Protein AF-A0AA36MGA7-F1 (afdb_monomer_lite)

Secondary structure (DSSP, 8-state):
-HHHHHHHHHTTS-------SS----HHHHHHHHHHHHHHHHTTT-SEEEE--TTEEEEE-SSS-HHHHHHHHHHHSTTEEEEEEEEEEEEE-SPPPSS--SHHHHHHH-HHHH--EEEPPPPTTTT-EEEEETTTEEEEETTEEEEEPTT-EEEE--TTTEEEEEEEETT--SHHHHHHTTSTTHHHHHHHHHHS-EEE-PPPHHHHHHHHHHHHHHHHHHH-

InterPro domains:
  IPR008166 Glycosyltransferase family 92 [PF01697] (3-208)

Organism: Cylicocyclus nassatus (NCBI:txid53992)

pLDDT: mean 86.65, std 13.32, range [42.09, 97.88]

Sequence (224 aa):
MAQLLDDFAKRGEAEVVYLRKDRERWGKSWQLVGVEDCMHRSRHHSRYAIFQDLDERILSLENQTLAQYVMKAMTERPNIGMLQFRSTWVVCTKKPPDKYEGEEALRNHLPTLVYDKSSDVEPPGSMAKCVVDTRRVLLFVVHAVYVYFPGYESACAPPDRAIIRHYRDLTFNDRRTKKMRGYPGYAPWLTKITNGNFTITHYPSNLMKQLYPRIKKRLERVYR

Foldseek 3Di:
DVLLVVVCVVVVNDDDDDPPDPDDDDPLVVLQVVVQVCLQVCLVVDQKDWQDDPQKDKDFQDPDDPVVVVVVVCVVPVQAFKEKAWEKEFEDADDQDPADPADVSCCDHVSLNHTFWIFPTDDPQDQIIIMGRSQFADHDGRRDGPDGDPRHDHDYDDNNGMHMHHYDYPPPPDPVLVVCCPPPVNVVVNCCVVPGDIDGGHRDPVVCVVPSVVVRVSSVVSRD

Structure (mmCIF, N/CA/C/O backbone):
data_AF-A0AA36MGA7-F1
#
_entry.id   AF-A0AA36MGA7-F1
#
loop_
_atom_site.group_PDB
_atom_site.id
_atom_site.type_symbol
_atom_site.label_atom_id
_atom_site.label_alt_id
_atom_site.label_comp_id
_atom_site.label_asym_id
_atom_site.label_entity_id
_atom_site.label_seq_id
_atom_site.pdbx_PDB_ins_code
_atom_site.Cartn_x
_atom_site.Cartn_y
_atom_site.Cartn_z
_atom_site.occupancy
_atom_site.B_iso_or_equiv
_atom_site.auth_seq_id
_atom_site.auth_comp_id
_atom_site.auth_asym_id
_atom_site.auth_atom_id
_atom_site.pdbx_PDB_model_num
ATOM 1 N N . MET A 1 1 ? -10.657 -6.378 13.918 1.00 65.50 1 MET A N 1
ATOM 2 C CA . MET A 1 1 ? -10.200 -6.756 12.557 1.00 65.50 1 MET A CA 1
ATOM 3 C C . MET A 1 1 ? -11.190 -7.672 11.842 1.00 65.50 1 MET A C 1
ATOM 5 O O . MET A 1 1 ? -11.615 -7.291 10.765 1.00 65.50 1 MET A O 1
ATOM 9 N N . ALA A 1 2 ? -11.597 -8.817 12.416 1.00 80.69 2 ALA A N 1
ATOM 10 C CA . ALA A 1 2 ? -12.523 -9.758 11.758 1.00 80.69 2 ALA A CA 1
ATOM 11 C C . ALA A 1 2 ? -13.829 -9.098 11.265 1.00 80.69 2 ALA A C 1
ATOM 13 O O . ALA A 1 2 ? -14.102 -9.137 10.075 1.00 80.69 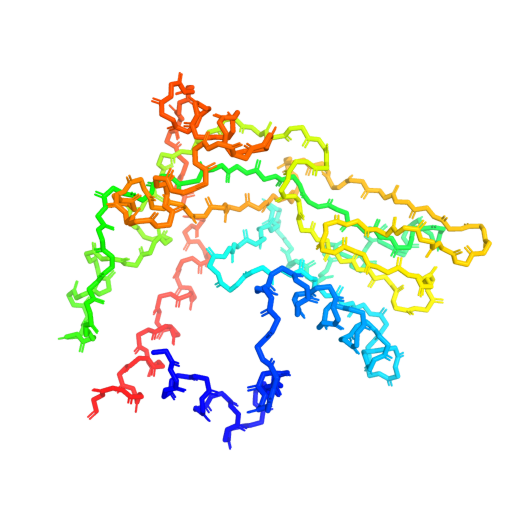2 ALA A O 1
ATOM 14 N N . GLN A 1 3 ? -14.529 -8.350 12.129 1.00 90.88 3 GLN A N 1
ATOM 15 C CA . GLN A 1 3 ? -15.768 -7.644 11.756 1.00 90.88 3 GLN A CA 1
ATOM 16 C C . GLN A 1 3 ? -15.600 -6.671 10.575 1.00 90.88 3 GLN A C 1
ATOM 18 O O . GLN A 1 3 ? -16.496 -6.544 9.746 1.00 90.88 3 GLN A O 1
ATOM 23 N N . LEU A 1 4 ? -14.448 -5.995 10.474 1.00 92.12 4 LEU A N 1
ATOM 24 C CA . LEU A 1 4 ? -14.169 -5.074 9.371 1.00 92.12 4 LEU A CA 1
ATOM 25 C C . LEU A 1 4 ? -13.960 -5.824 8.051 1.00 92.12 4 LEU A C 1
ATOM 27 O O . LEU A 1 4 ? -14.467 -5.386 7.025 1.00 92.12 4 LEU A O 1
ATOM 31 N N . LEU A 1 5 ? -13.234 -6.946 8.076 1.00 92.19 5 LEU A N 1
ATOM 32 C CA . LEU A 1 5 ? -13.050 -7.798 6.897 1.00 92.19 5 LEU A CA 1
ATOM 33 C C . LEU A 1 5 ? -14.381 -8.416 6.447 1.00 92.19 5 LEU A C 1
ATOM 35 O O . LEU A 1 5 ? -14.685 -8.394 5.256 1.00 92.19 5 LEU A O 1
ATOM 39 N N . ASP A 1 6 ? -15.198 -8.881 7.393 1.00 93.88 6 ASP A N 1
ATOM 40 C CA . ASP A 1 6 ? -16.522 -9.443 7.113 1.00 93.88 6 ASP A CA 1
ATOM 41 C C . ASP A 1 6 ? -17.452 -8.406 6.474 1.00 93.88 6 ASP A C 1
ATOM 43 O O . ASP A 1 6 ? -18.215 -8.726 5.568 1.00 93.88 6 ASP A O 1
ATOM 47 N N . ASP A 1 7 ? -17.392 -7.151 6.922 1.00 95.50 7 ASP A N 1
ATOM 48 C CA . ASP A 1 7 ? -18.166 -6.054 6.342 1.00 95.50 7 ASP A CA 1
ATOM 49 C C . ASP A 1 7 ? -17.754 -5.744 4.891 1.00 95.50 7 ASP A C 1
ATOM 51 O O . ASP A 1 7 ? -18.627 -5.531 4.045 1.00 95.50 7 ASP A O 1
ATOM 55 N N . PHE A 1 8 ? -16.454 -5.773 4.567 1.00 95.19 8 PHE A N 1
ATOM 56 C CA . PHE A 1 8 ? -15.999 -5.666 3.175 1.00 95.19 8 PHE A CA 1
ATOM 57 C C . PHE A 1 8 ? -16.500 -6.843 2.326 1.00 95.19 8 PHE A C 1
ATOM 59 O O . PHE A 1 8 ? -17.002 -6.623 1.221 1.00 95.19 8 PHE A O 1
ATOM 66 N N . ALA A 1 9 ? -16.429 -8.067 2.858 1.00 95.62 9 ALA A N 1
ATOM 67 C CA . ALA A 1 9 ? -16.878 -9.273 2.168 1.00 95.62 9 ALA A CA 1
ATOM 68 C C . ALA A 1 9 ? -18.390 -9.277 1.903 1.00 95.62 9 ALA A C 1
ATOM 70 O O . ALA A 1 9 ? -18.824 -9.468 0.769 1.00 95.62 9 ALA A O 1
ATOM 71 N N . LYS A 1 10 ? -19.207 -8.976 2.920 1.00 95.69 10 LYS A N 1
ATOM 72 C CA . LYS A 1 10 ? -20.678 -8.924 2.815 1.00 95.69 10 LYS A CA 1
ATOM 73 C C . LYS A 1 10 ? -21.176 -7.911 1.788 1.00 95.69 10 LYS A C 1
ATOM 75 O O . LYS A 1 10 ? -22.280 -8.049 1.274 1.00 95.69 10 LYS A O 1
ATOM 80 N N . ARG A 1 11 ? -20.382 -6.879 1.504 1.00 95.50 11 ARG A N 1
ATOM 81 C CA . ARG A 1 11 ? -20.717 -5.829 0.534 1.00 95.50 11 ARG A CA 1
ATOM 82 C C . ARG A 1 11 ? -20.186 -6.104 -0.870 1.00 95.50 11 ARG A C 1
ATOM 84 O O . ARG A 1 11 ? -20.408 -5.278 -1.750 1.00 95.50 11 ARG A O 1
ATOM 91 N N . GLY A 1 12 ? -19.473 -7.213 -1.071 1.00 95.19 12 GLY A N 1
ATOM 92 C CA . GLY A 1 12 ? -18.810 -7.520 -2.337 1.00 95.19 12 GLY A CA 1
ATOM 93 C C . GLY A 1 12 ? -17.661 -6.563 -2.669 1.00 95.19 12 GLY A C 1
ATOM 94 O O . GLY A 1 12 ? -17.267 -6.462 -3.824 1.00 95.19 12 GLY A O 1
ATOM 95 N N . GLU A 1 13 ? -17.135 -5.834 -1.678 1.00 94.44 13 GLU A N 1
ATOM 96 C CA . GLU A 1 13 ? -16.024 -4.893 -1.872 1.00 94.44 13 GLU A CA 1
ATOM 97 C C . GLU A 1 13 ? -14.655 -5.592 -1.790 1.00 94.44 13 GLU A C 1
ATOM 99 O O . GLU A 1 13 ? -13.667 -5.063 -2.296 1.00 94.44 13 GLU A O 1
ATOM 104 N N . ALA A 1 14 ? -14.586 -6.764 -1.150 1.00 93.12 14 ALA A N 1
ATOM 105 C CA . ALA A 1 14 ? -13.392 -7.604 -1.100 1.00 93.12 14 ALA A CA 1
ATOM 106 C C . ALA A 1 14 ? -13.754 -9.093 -1.000 1.00 93.12 14 ALA A C 1
ATOM 108 O O . ALA A 1 14 ? -14.777 -9.452 -0.425 1.00 93.12 14 ALA A O 1
ATOM 109 N N . GLU A 1 15 ? -12.871 -9.960 -1.491 1.00 91.69 15 GLU A N 1
ATOM 110 C CA . GLU A 1 15 ? -12.870 -11.391 -1.175 1.00 91.69 15 GLU A CA 1
ATOM 111 C C . GLU A 1 15 ? -11.881 -11.646 -0.028 1.00 91.69 15 GLU A C 1
ATOM 113 O O . GLU A 1 15 ? -10.770 -11.110 -0.028 1.00 91.69 15 GLU A O 1
ATOM 118 N N . VAL A 1 16 ? -12.266 -12.469 0.952 1.00 91.06 16 VAL A N 1
ATOM 119 C CA . VAL A 1 16 ? -11.391 -12.854 2.069 1.00 91.06 16 VAL A CA 1
ATOM 120 C C . VAL A 1 16 ? -11.092 -14.344 1.990 1.00 91.06 16 VAL A C 1
ATOM 122 O O . VAL A 1 16 ? -11.990 -15.180 2.064 1.00 91.06 16 VAL A O 1
ATOM 125 N N . VAL A 1 17 ? -9.807 -14.678 1.873 1.00 88.06 17 VAL A N 1
ATOM 126 C CA . VAL A 1 17 ? -9.339 -16.052 1.669 1.00 88.06 17 VAL A CA 1
ATOM 127 C C . VAL A 1 17 ? -8.585 -16.528 2.904 1.00 88.06 17 VAL A C 1
ATOM 129 O O . VAL A 1 17 ? -7.550 -15.977 3.279 1.00 88.06 17 VAL A O 1
ATOM 132 N N . TYR A 1 18 ? -9.090 -17.589 3.533 1.00 85.94 18 TYR A N 1
ATOM 133 C CA . TYR A 1 18 ? -8.491 -18.185 4.726 1.00 85.94 18 TYR A CA 1
ATOM 134 C C . TYR A 1 18 ? -7.704 -19.445 4.357 1.00 85.94 18 TYR A C 1
ATOM 136 O O . TYR A 1 18 ? -8.288 -20.502 4.129 1.00 85.94 18 TYR A O 1
ATOM 144 N N . LEU A 1 19 ? -6.373 -19.337 4.335 1.00 78.75 19 LEU A N 1
ATOM 145 C CA . LEU A 1 19 ? -5.471 -20.451 3.995 1.00 78.75 19 LEU A CA 1
ATOM 146 C C . LEU A 1 19 ? -5.167 -21.378 5.182 1.00 78.75 19 LEU A C 1
ATOM 148 O O . LEU A 1 19 ? -4.741 -22.515 5.005 1.00 78.75 19 LEU A O 1
ATOM 152 N N . ARG A 1 20 ? -5.384 -20.902 6.410 1.00 73.44 20 ARG A N 1
ATOM 153 C CA . ARG A 1 20 ? -5.189 -21.669 7.644 1.00 73.44 20 ARG A CA 1
ATOM 154 C C . ARG A 1 20 ? -6.537 -22.184 8.136 1.00 73.44 20 ARG A C 1
ATOM 156 O O . ARG A 1 20 ? -7.213 -21.470 8.868 1.00 73.44 20 ARG A O 1
ATOM 163 N N . LYS A 1 21 ? -6.918 -23.390 7.713 1.00 64.19 21 LYS A N 1
ATOM 164 C CA . LYS A 1 21 ? -8.096 -24.090 8.251 1.00 64.19 21 LYS A CA 1
ATOM 165 C C . LYS A 1 21 ? -7.699 -25.284 9.123 1.00 64.19 21 LYS A C 1
ATOM 167 O O . LYS A 1 21 ? -8.076 -25.302 10.284 1.00 64.19 21 LYS A O 1
ATOM 172 N N . ASP A 1 22 ? -6.808 -26.160 8.636 1.00 60.44 22 ASP A N 1
ATOM 173 C CA . ASP A 1 22 ? -6.601 -27.467 9.296 1.00 60.44 22 ASP A CA 1
ATOM 174 C C . ASP A 1 22 ? -5.136 -27.854 9.595 1.00 60.44 22 ASP A C 1
ATOM 176 O O . ASP A 1 22 ? -4.888 -28.867 10.244 1.00 60.44 22 ASP A O 1
ATOM 180 N N . ARG A 1 23 ? -4.126 -27.093 9.131 1.00 57.97 23 ARG A N 1
ATOM 181 C CA . ARG A 1 23 ? -2.699 -27.423 9.356 1.00 57.97 23 ARG A CA 1
ATOM 182 C C . ARG A 1 23 ? -1.864 -26.220 9.789 1.00 57.97 23 ARG A C 1
ATOM 184 O O . ARG A 1 23 ? -1.743 -25.223 9.071 1.00 57.97 23 ARG A O 1
ATOM 191 N N . GLU A 1 24 ? -1.206 -26.341 10.939 1.00 63.91 24 GLU A N 1
ATOM 192 C CA . GLU A 1 24 ? -0.252 -25.345 11.421 1.00 63.91 24 GLU A CA 1
ATOM 193 C C . GLU A 1 24 ? 1.065 -25.435 10.634 1.00 63.91 24 GLU A C 1
ATOM 195 O O . GLU A 1 24 ? 1.900 -26.310 10.833 1.00 63.91 24 GLU A O 1
ATOM 200 N N . ARG A 1 25 ? 1.267 -24.488 9.716 1.00 64.75 25 ARG A N 1
ATOM 201 C CA . ARG A 1 25 ? 2.602 -24.125 9.213 1.00 64.75 25 ARG A CA 1
ATOM 202 C C . ARG A 1 25 ? 2.954 -22.736 9.703 1.00 64.75 25 ARG A C 1
ATOM 204 O O . ARG A 1 25 ? 2.065 -21.947 10.041 1.00 64.75 25 ARG A O 1
ATOM 211 N N . TRP A 1 26 ? 4.241 -22.408 9.706 1.00 65.69 26 TRP A N 1
ATOM 212 C CA . TRP A 1 26 ? 4.715 -21.070 10.052 1.00 65.69 26 TRP A CA 1
ATOM 213 C C . TRP A 1 26 ? 4.054 -20.015 9.154 1.00 65.69 26 TRP A C 1
ATOM 215 O O . TRP A 1 26 ? 3.810 -20.257 7.973 1.00 65.69 26 TRP A O 1
ATOM 225 N N . GLY A 1 27 ? 3.750 -18.836 9.708 1.00 69.38 27 GLY A N 1
ATOM 226 C CA . GLY A 1 27 ? 2.990 -17.795 8.997 1.00 69.38 27 GLY A CA 1
ATOM 227 C C . GLY A 1 27 ? 3.607 -17.393 7.652 1.00 69.38 27 GLY A C 1
ATOM 228 O O . GLY A 1 27 ? 2.883 -17.230 6.676 1.00 69.38 27 GLY A O 1
ATOM 229 N N . LYS A 1 28 ? 4.945 -17.346 7.570 1.00 71.44 28 LYS A N 1
ATOM 230 C CA . LYS A 1 28 ? 5.677 -17.043 6.330 1.00 71.44 28 LYS A CA 1
ATOM 231 C C . LYS A 1 28 ? 5.420 -18.071 5.222 1.00 71.44 28 LYS A C 1
ATOM 233 O O . LYS A 1 28 ? 5.287 -17.697 4.065 1.00 71.44 28 LYS A O 1
ATOM 238 N N . SER A 1 29 ? 5.306 -19.354 5.564 1.00 78.75 29 SER A N 1
ATOM 239 C CA . SER A 1 29 ? 5.010 -20.404 4.583 1.00 78.75 29 SER A CA 1
ATOM 240 C C . SER A 1 29 ? 3.630 -20.208 3.955 1.00 78.75 29 SER A C 1
ATOM 242 O O . SER A 1 29 ? 3.471 -20.398 2.756 1.00 78.75 29 SER A O 1
ATOM 244 N N . TRP A 1 30 ? 2.644 -19.780 4.748 1.00 83.94 30 TRP A N 1
ATOM 245 C CA . TRP A 1 30 ? 1.306 -19.472 4.242 1.00 83.94 30 TRP A CA 1
ATOM 246 C C . TRP A 1 30 ? 1.254 -18.178 3.437 1.00 83.94 30 TRP A C 1
ATOM 248 O O . TRP A 1 30 ? 0.484 -18.099 2.487 1.00 83.94 30 TRP A O 1
ATOM 258 N N . GLN A 1 31 ? 2.092 -17.194 3.769 1.00 85.31 31 GLN A N 1
ATOM 259 C CA . GLN A 1 31 ? 2.226 -15.985 2.961 1.00 85.31 31 GLN A CA 1
ATOM 260 C C . GLN A 1 31 ? 2.704 -16.320 1.544 1.00 85.31 31 GLN A C 1
ATOM 262 O O . GLN A 1 31 ? 2.119 -15.813 0.598 1.00 85.31 31 GLN A O 1
ATOM 267 N N . LEU A 1 32 ? 3.704 -17.202 1.396 1.00 86.62 32 LEU A N 1
ATOM 268 C CA . LEU A 1 32 ? 4.205 -17.638 0.083 1.00 86.62 32 LEU A CA 1
ATOM 269 C C . LEU A 1 32 ? 3.118 -18.317 -0.757 1.00 86.62 32 LEU A C 1
ATOM 271 O O . LEU A 1 32 ? 2.940 -17.975 -1.919 1.00 86.62 32 LEU A O 1
ATOM 275 N N . VAL A 1 33 ? 2.356 -19.234 -0.155 1.00 88.12 33 VAL A N 1
ATOM 276 C CA . VAL A 1 33 ? 1.228 -19.886 -0.842 1.00 88.12 33 VAL A CA 1
ATOM 277 C C . VAL A 1 33 ? 0.164 -18.860 -1.226 1.00 88.12 33 VAL A C 1
ATOM 279 O O . VAL A 1 33 ? -0.333 -18.881 -2.344 1.00 88.12 33 VAL A O 1
ATOM 282 N N . GLY A 1 34 ? -0.163 -17.941 -0.317 1.00 90.00 34 GLY A N 1
ATOM 283 C CA . GLY A 1 34 ? -1.205 -16.948 -0.545 1.00 90.00 34 GLY A CA 1
ATOM 284 C C . GLY A 1 34 ? -0.874 -15.945 -1.637 1.00 90.00 34 GLY A C 1
ATOM 285 O O . GLY A 1 34 ? -1.750 -15.624 -2.430 1.00 90.00 34 GLY A O 1
ATOM 286 N N . VAL A 1 35 ? 0.369 -15.463 -1.718 1.00 91.19 35 VAL A N 1
ATOM 287 C CA . VAL A 1 35 ? 0.745 -14.526 -2.789 1.00 91.19 35 VAL A CA 1
ATOM 288 C C . VAL A 1 35 ? 0.697 -15.193 -4.161 1.00 91.19 35 VAL A C 1
ATOM 290 O O . VAL A 1 35 ? 0.194 -14.584 -5.102 1.00 91.19 35 VAL A O 1
ATOM 293 N N . GLU A 1 36 ? 1.135 -16.447 -4.262 1.00 90.88 36 GLU A N 1
ATOM 294 C CA . GLU A 1 36 ? 1.132 -17.175 -5.530 1.00 90.88 36 GLU A CA 1
ATOM 295 C C . GLU A 1 36 ? -0.295 -17.526 -5.976 1.00 90.88 36 GLU A C 1
ATOM 297 O O . GLU A 1 36 ? -0.692 -17.248 -7.108 1.00 90.88 36 GLU A O 1
ATOM 302 N N . ASP A 1 37 ? -1.118 -18.029 -5.055 1.00 91.00 37 ASP A N 1
ATOM 303 C CA . ASP A 1 37 ? -2.536 -18.306 -5.297 1.00 91.00 37 ASP A CA 1
ATOM 304 C C . ASP A 1 37 ? -3.310 -17.033 -5.700 1.00 91.00 37 ASP A C 1
ATOM 306 O O . ASP A 1 37 ? -4.100 -17.040 -6.647 1.00 91.00 37 ASP A O 1
ATOM 310 N N . CYS A 1 38 ? -3.044 -15.896 -5.046 1.00 91.38 38 CYS A N 1
ATOM 311 C CA . CYS A 1 38 ? -3.611 -14.603 -5.437 1.00 91.38 38 CYS A CA 1
ATOM 312 C C . CYS A 1 38 ? -3.159 -14.157 -6.836 1.00 91.38 38 CYS A C 1
ATOM 314 O O . CYS A 1 38 ? -3.984 -13.642 -7.595 1.00 91.38 38 CYS A O 1
ATOM 316 N N . MET A 1 39 ? -1.887 -14.348 -7.202 1.00 92.94 39 MET A N 1
ATOM 317 C CA . MET A 1 39 ? -1.365 -13.992 -8.528 1.00 92.94 39 MET A CA 1
ATOM 318 C C . MET A 1 39 ? -2.060 -14.791 -9.632 1.00 92.94 39 MET A C 1
ATOM 320 O O . MET A 1 39 ? -2.563 -14.202 -10.595 1.00 92.94 39 MET A O 1
ATOM 324 N N . HIS A 1 40 ? -2.170 -16.111 -9.462 1.00 91.88 40 HIS A N 1
ATOM 325 C CA . HIS A 1 40 ? -2.819 -16.969 -10.449 1.00 91.88 40 HIS A CA 1
ATOM 326 C C . HIS A 1 40 ? -4.320 -16.704 -10.567 1.00 91.88 40 HIS A C 1
ATOM 328 O O . HIS A 1 40 ? -4.810 -16.560 -11.688 1.00 91.88 40 HIS A O 1
ATOM 334 N N . ARG A 1 41 ? -5.049 -16.555 -9.452 1.00 91.12 41 ARG A N 1
ATOM 335 C CA . ARG A 1 41 ? -6.484 -16.213 -9.495 1.00 91.12 41 ARG A CA 1
ATOM 336 C C . ARG A 1 41 ? -6.736 -14.852 -10.139 1.00 91.12 41 ARG A C 1
ATOM 338 O O . ARG A 1 41 ? -7.663 -14.701 -10.932 1.00 91.12 41 ARG A O 1
ATOM 345 N N . SER A 1 42 ? -5.867 -13.876 -9.873 1.00 92.19 42 SER A N 1
ATOM 346 C CA . SER A 1 42 ? -5.993 -12.532 -10.447 1.00 92.19 42 SER A CA 1
ATOM 347 C C . SER A 1 42 ? -5.778 -12.500 -11.961 1.00 92.19 42 SER A C 1
ATOM 349 O O . SER A 1 42 ? -6.310 -11.605 -12.613 1.00 92.19 42 SER A O 1
ATOM 351 N N . ARG A 1 43 ? -5.054 -13.468 -12.545 1.00 92.69 43 ARG A N 1
ATOM 352 C CA . ARG A 1 43 ? -4.721 -13.511 -13.983 1.00 92.69 43 ARG A CA 1
ATOM 353 C C . ARG A 1 43 ? -5.929 -13.401 -14.906 1.00 92.69 43 ARG A C 1
ATOM 355 O O . ARG A 1 43 ? -5.844 -12.758 -15.952 1.00 92.69 43 ARG A O 1
ATOM 362 N N . HIS A 1 44 ? -7.042 -14.010 -14.516 1.00 88.38 44 HIS A N 1
ATOM 363 C CA . HIS A 1 44 ? -8.276 -14.013 -15.302 1.00 88.38 44 HIS A CA 1
ATOM 364 C C . HIS A 1 44 ? -9.243 -12.889 -14.914 1.00 88.38 44 HIS A C 1
ATOM 366 O O . HIS A 1 44 ? -10.227 -12.670 -15.611 1.00 88.38 44 HIS A O 1
ATOM 372 N N . HIS A 1 45 ? -8.953 -12.158 -13.836 1.00 91.50 45 HIS A N 1
ATOM 373 C CA . HIS A 1 45 ? -9.821 -11.111 -13.303 1.00 91.50 45 HIS A CA 1
ATOM 374 C C . HIS A 1 45 ? -9.312 -9.699 -13.626 1.00 91.50 45 HIS A C 1
ATOM 376 O O . HIS A 1 45 ? -10.086 -8.806 -13.957 1.00 91.50 45 HIS A O 1
ATOM 382 N N . SER A 1 46 ? -7.999 -9.476 -13.545 1.00 93.19 46 SER A N 1
ATOM 383 C CA . SER A 1 46 ? -7.377 -8.180 -13.807 1.00 93.19 46 SER A CA 1
ATOM 384 C C . SER A 1 46 ? -6.020 -8.357 -14.472 1.00 93.19 46 SER A C 1
ATOM 386 O O . SER A 1 46 ? -5.231 -9.226 -14.103 1.00 93.19 46 SER A O 1
ATOM 388 N N . ARG A 1 47 ? -5.709 -7.477 -15.430 1.00 93.75 47 ARG A N 1
ATOM 389 C CA . ARG A 1 47 ? -4.364 -7.406 -16.016 1.00 93.75 47 ARG A CA 1
ATOM 390 C C . ARG A 1 47 ? -3.322 -7.014 -14.973 1.00 93.75 47 ARG A C 1
ATOM 392 O O . ARG A 1 47 ? -2.222 -7.544 -15.006 1.00 93.75 47 ARG A O 1
ATOM 399 N N . TYR A 1 48 ? -3.665 -6.106 -14.064 1.00 95.25 48 TYR A N 1
ATOM 400 C CA . TYR A 1 48 ? -2.742 -5.595 -13.055 1.00 95.25 48 TYR A CA 1
ATOM 401 C C . TYR A 1 48 ? -3.212 -5.962 -11.650 1.00 95.25 48 TYR A C 1
ATOM 403 O O . TYR A 1 48 ? -4.390 -5.788 -11.326 1.00 95.25 48 TYR A O 1
ATOM 411 N N . ALA A 1 49 ? -2.293 -6.441 -10.815 1.00 95.00 49 ALA A N 1
ATOM 412 C CA . ALA A 1 49 ? -2.554 -6.785 -9.419 1.00 95.00 49 ALA A CA 1
ATOM 413 C C . ALA A 1 49 ? -1.520 -6.122 -8.503 1.00 95.00 49 ALA A C 1
ATOM 415 O O . ALA A 1 49 ? -0.323 -6.171 -8.783 1.00 95.00 49 ALA A O 1
ATOM 416 N N . ILE A 1 50 ? -1.986 -5.496 -7.418 1.00 95.00 50 ILE A N 1
ATOM 417 C CA . ILE A 1 50 ? -1.130 -4.868 -6.403 1.00 95.00 50 ILE A CA 1
ATOM 418 C C . ILE A 1 50 ? -0.927 -5.850 -5.253 1.00 95.00 50 ILE A C 1
ATOM 420 O O . ILE A 1 50 ? -1.898 -6.315 -4.658 1.00 95.00 50 ILE A O 1
ATOM 424 N N . PHE A 1 51 ? 0.330 -6.108 -4.904 1.00 94.06 51 PHE A N 1
ATOM 425 C CA . PHE A 1 51 ? 0.715 -6.917 -3.751 1.00 94.06 51 PHE A CA 1
ATOM 426 C C . PHE A 1 51 ? 1.246 -5.997 -2.653 1.00 94.06 51 PHE A C 1
ATOM 428 O O . PHE A 1 51 ? 2.374 -5.513 -2.745 1.00 94.06 51 PHE A O 1
ATOM 435 N N . GLN A 1 52 ? 0.423 -5.736 -1.633 1.00 92.44 52 GLN A N 1
ATOM 436 C CA . GLN A 1 52 ? 0.728 -4.832 -0.517 1.00 92.44 52 GLN A CA 1
ATOM 437 C C . GLN A 1 52 ? 0.172 -5.347 0.815 1.00 92.44 52 GLN A C 1
ATOM 439 O O . GLN A 1 52 ? -0.793 -6.114 0.825 1.00 92.44 52 GLN A O 1
ATOM 444 N N . ASP A 1 53 ? 0.745 -4.881 1.927 1.00 89.62 53 ASP A N 1
ATOM 445 C CA . ASP A 1 53 ? 0.187 -5.144 3.256 1.00 89.62 53 ASP A CA 1
ATOM 446 C C . ASP A 1 53 ? -0.906 -4.106 3.578 1.00 89.62 53 ASP A C 1
ATOM 448 O O . ASP A 1 53 ? -0.912 -2.991 3.053 1.00 89.62 53 ASP A O 1
ATOM 452 N N . LEU A 1 54 ? -1.873 -4.473 4.425 1.00 89.12 54 LEU A N 1
ATOM 453 C CA . LEU A 1 54 ? -3.047 -3.632 4.718 1.00 89.12 54 LEU A CA 1
ATOM 454 C C . LEU A 1 54 ? -2.725 -2.377 5.544 1.00 89.12 54 LEU A C 1
ATOM 456 O O . LEU A 1 54 ? -3.517 -1.435 5.573 1.00 89.12 54 LEU A O 1
ATOM 460 N N . ASP A 1 55 ? -1.593 -2.379 6.240 1.00 87.00 55 ASP A N 1
ATOM 461 C CA . ASP A 1 55 ? -1.100 -1.301 7.095 1.00 87.00 55 ASP A CA 1
ATOM 462 C C . ASP A 1 55 ? -0.133 -0.350 6.366 1.00 87.00 55 ASP A C 1
ATOM 464 O O . ASP A 1 55 ? 0.478 0.521 6.985 1.00 87.00 55 ASP A O 1
ATOM 468 N N . GLU A 1 56 ? -0.025 -0.468 5.043 1.00 92.06 56 GLU A N 1
ATOM 469 C CA . GLU A 1 56 ? 0.822 0.367 4.196 1.00 92.06 56 GLU A CA 1
ATOM 470 C C . GLU A 1 56 ? 0.003 1.233 3.232 1.00 92.06 56 GLU A C 1
ATOM 472 O O . GLU A 1 56 ? -1.180 0.998 2.964 1.00 92.06 56 GLU A O 1
ATOM 477 N N . ARG A 1 57 ? 0.638 2.281 2.697 1.00 93.69 57 ARG A N 1
ATOM 478 C CA . ARG A 1 57 ? 0.028 3.169 1.699 1.00 93.69 57 ARG A CA 1
ATOM 479 C C . ARG A 1 57 ? 1.004 3.454 0.569 1.00 93.69 57 ARG A C 1
ATOM 481 O O . ARG A 1 57 ? 2.007 4.120 0.798 1.00 93.69 57 ARG A O 1
ATOM 488 N N . ILE A 1 58 ? 0.668 3.032 -0.649 1.00 95.44 58 ILE A N 1
ATOM 489 C CA . ILE A 1 58 ? 1.340 3.509 -1.863 1.00 95.44 58 ILE A CA 1
ATOM 490 C C . ILE A 1 58 ? 0.736 4.863 -2.246 1.00 95.44 58 ILE A C 1
ATOM 492 O O . ILE A 1 58 ? -0.477 4.987 -2.432 1.00 95.44 58 ILE A O 1
ATOM 496 N N . LEU A 1 59 ? 1.583 5.879 -2.362 1.00 94.62 59 LEU A N 1
ATOM 497 C CA . LEU A 1 59 ? 1.221 7.228 -2.775 1.00 94.62 59 LEU A CA 1
ATOM 498 C C . LEU A 1 59 ? 1.735 7.486 -4.186 1.00 94.62 59 LEU A C 1
ATOM 500 O O . LEU A 1 59 ? 2.900 7.224 -4.463 1.00 94.62 59 LEU A O 1
ATOM 504 N N . SER A 1 60 ? 0.885 8.045 -5.047 1.00 94.31 60 SER A N 1
ATOM 505 C CA . SER A 1 60 ? 1.348 8.800 -6.213 1.00 94.31 60 SER A CA 1
ATOM 506 C C . SER A 1 60 ? 1.495 10.257 -5.781 1.00 94.31 60 SER A C 1
ATOM 508 O O . SER A 1 60 ? 0.590 10.796 -5.143 1.00 94.31 60 SER A O 1
ATOM 510 N N . LEU A 1 61 ? 2.655 10.853 -6.049 1.00 89.94 61 LEU A N 1
ATOM 511 C CA . LEU A 1 61 ? 3.030 12.180 -5.542 1.00 89.94 61 LEU A CA 1
ATOM 512 C C . LEU A 1 61 ? 2.721 13.312 -6.529 1.00 89.94 61 LEU A C 1
ATOM 514 O O . LEU A 1 61 ? 2.885 14.483 -6.205 1.00 89.94 61 LEU A O 1
ATOM 518 N N . GLU A 1 62 ? 2.230 12.966 -7.715 1.00 87.94 62 GLU A N 1
ATOM 519 C CA . GLU A 1 62 ? 1.837 13.923 -8.744 1.00 87.94 62 GLU A CA 1
ATOM 520 C C . GLU A 1 62 ? 0.320 14.104 -8.792 1.00 87.94 62 GLU A C 1
ATOM 522 O O . GLU A 1 62 ? -0.431 13.455 -8.063 1.00 87.94 62 GLU A O 1
ATOM 527 N N . ASN A 1 63 ? -0.159 14.963 -9.693 1.00 88.31 63 ASN A N 1
ATOM 528 C CA . ASN A 1 63 ? -1.588 15.182 -9.906 1.00 88.31 63 ASN A CA 1
ATOM 529 C C . ASN A 1 63 ? -2.243 14.042 -10.717 1.00 88.31 63 ASN A C 1
ATOM 531 O O . ASN A 1 63 ? -2.846 14.268 -11.764 1.00 88.31 63 ASN A O 1
ATOM 535 N N . GLN A 1 64 ? -2.078 12.802 -10.256 1.00 92.12 64 GLN A N 1
ATOM 536 C CA . GLN A 1 64 ? -2.673 11.605 -10.841 1.00 92.12 64 GLN A CA 1
ATOM 537 C C . GLN A 1 64 ? -2.993 10.569 -9.759 1.00 92.12 64 GLN A C 1
ATOM 539 O O . GLN A 1 64 ? -2.429 10.559 -8.667 1.00 92.12 64 GLN A O 1
ATOM 544 N N . THR A 1 65 ? -3.915 9.664 -10.063 1.00 93.69 65 THR A N 1
ATOM 545 C CA . THR A 1 65 ? -4.185 8.501 -9.213 1.00 93.69 65 THR A CA 1
ATOM 546 C C . THR A 1 65 ? -3.070 7.464 -9.345 1.00 93.69 65 THR A C 1
ATOM 548 O O . THR A 1 65 ? -2.406 7.369 -10.378 1.00 93.69 65 THR A O 1
ATOM 551 N N . LEU A 1 66 ? -2.914 6.607 -8.331 1.00 94.31 66 LEU A N 1
ATOM 552 C CA . LEU A 1 66 ? -1.992 5.470 -8.410 1.00 94.31 66 LEU A CA 1
ATOM 553 C C . LEU A 1 66 ? -2.291 4.569 -9.619 1.00 94.31 66 LEU A C 1
ATOM 555 O O . LEU A 1 66 ? -1.368 4.115 -10.287 1.00 94.31 66 LEU A O 1
ATOM 559 N N . ALA A 1 67 ? -3.572 4.349 -9.927 1.00 95.00 67 ALA A N 1
ATOM 560 C CA . ALA A 1 67 ? -3.981 3.568 -11.089 1.00 95.00 67 ALA A CA 1
ATOM 561 C C . ALA A 1 67 ? -3.506 4.215 -12.399 1.00 95.00 67 ALA A C 1
ATOM 563 O O . ALA A 1 67 ? -2.902 3.534 -13.218 1.00 95.00 67 ALA A O 1
ATOM 564 N N . GLN A 1 68 ? -3.708 5.526 -12.577 1.00 96.06 68 GLN A N 1
ATOM 565 C CA . GLN A 1 68 ? -3.219 6.250 -13.758 1.00 96.06 68 GLN A CA 1
ATOM 566 C C . GLN A 1 68 ? -1.695 6.167 -13.887 1.00 96.06 68 GLN A C 1
ATOM 568 O O . GLN A 1 68 ? -1.201 5.857 -14.970 1.00 96.06 68 GLN A O 1
ATOM 573 N N . TYR A 1 69 ? -0.967 6.360 -12.783 1.00 96.31 69 TYR A N 1
ATOM 574 C CA . TYR A 1 69 ? 0.491 6.245 -12.767 1.00 96.31 69 TYR A CA 1
ATOM 575 C C . TYR A 1 69 ? 0.962 4.858 -13.224 1.00 96.31 69 TYR A C 1
ATOM 577 O O . TYR A 1 69 ? 1.787 4.744 -14.128 1.00 96.31 69 TYR A O 1
ATOM 585 N N . VAL A 1 70 ? 0.401 3.797 -12.635 1.00 96.12 70 VAL A N 1
ATOM 586 C CA . VAL A 1 70 ? 0.724 2.400 -12.964 1.00 96.12 70 VAL A CA 1
ATOM 587 C C . VAL A 1 70 ? 0.401 2.088 -14.422 1.00 96.12 70 VAL A C 1
ATOM 589 O O . VAL A 1 70 ? 1.246 1.553 -15.137 1.00 96.12 70 VAL A O 1
ATOM 592 N N . MET A 1 71 ? -0.803 2.450 -14.875 1.00 95.31 71 MET A N 1
ATOM 593 C CA . MET A 1 71 ? -1.248 2.219 -16.249 1.00 95.31 71 MET A CA 1
ATOM 594 C C . MET A 1 71 ? -0.307 2.887 -17.249 1.00 95.31 71 MET A C 1
ATOM 596 O O . MET A 1 71 ? 0.121 2.239 -18.202 1.00 95.31 71 MET A O 1
ATOM 600 N N . LYS A 1 72 ? 0.055 4.152 -17.011 1.00 95.38 72 LYS A N 1
ATOM 601 C CA . LYS A 1 72 ? 1.000 4.895 -17.846 1.00 95.38 72 LYS A CA 1
ATOM 602 C C . LYS A 1 72 ? 2.371 4.215 -17.856 1.00 95.38 72 LYS A C 1
ATOM 604 O O . LYS A 1 72 ? 2.837 3.802 -18.915 1.00 95.38 72 LYS A O 1
ATOM 609 N N . ALA A 1 73 ? 2.960 3.995 -16.680 1.00 95.00 73 ALA A N 1
ATOM 610 C CA . ALA A 1 73 ? 4.305 3.441 -16.538 1.00 95.00 73 ALA A CA 1
ATOM 611 C C . ALA A 1 73 ? 4.469 2.043 -17.163 1.00 95.00 73 ALA A C 1
ATOM 613 O O . ALA A 1 73 ? 5.535 1.733 -17.698 1.00 95.00 73 ALA A O 1
ATOM 614 N N . MET A 1 74 ? 3.434 1.198 -17.094 1.00 94.94 74 MET A N 1
ATOM 615 C CA . MET A 1 74 ? 3.453 -0.163 -17.649 1.00 94.94 74 MET A CA 1
ATOM 616 C C . MET A 1 74 ? 2.990 -0.242 -19.113 1.00 94.94 74 MET A C 1
ATOM 618 O O . MET A 1 74 ? 3.187 -1.273 -19.755 1.00 94.94 74 MET A O 1
ATOM 622 N N . THR A 1 75 ? 2.376 0.817 -19.651 1.00 94.88 75 THR A N 1
ATOM 623 C CA . THR A 1 75 ? 2.022 0.909 -21.080 1.00 94.88 75 THR A CA 1
ATOM 624 C C . THR A 1 75 ? 3.164 1.515 -21.892 1.00 94.88 75 THR A C 1
ATOM 626 O O . THR A 1 75 ? 3.467 1.007 -22.966 1.00 94.88 75 THR A O 1
ATOM 629 N N . GLU A 1 76 ? 3.845 2.538 -21.364 1.00 95.81 76 GLU A N 1
ATOM 630 C CA . GLU A 1 76 ? 5.012 3.169 -22.007 1.00 95.81 76 GLU A CA 1
ATOM 631 C C . GLU A 1 76 ? 6.204 2.210 -22.138 1.00 95.81 76 GLU A C 1
ATOM 633 O O . GLU A 1 76 ? 7.009 2.338 -23.057 1.00 95.81 76 GLU A O 1
ATOM 638 N N . ARG A 1 77 ? 6.311 1.227 -21.237 1.00 95.00 77 ARG A N 1
ATOM 639 C CA . ARG A 1 77 ? 7.332 0.173 -21.281 1.00 95.00 77 ARG A CA 1
ATOM 640 C C . ARG A 1 77 ? 6.661 -1.202 -21.237 1.00 95.00 77 ARG A C 1
ATOM 642 O O . ARG A 1 77 ? 6.510 -1.780 -20.158 1.00 95.00 77 ARG A O 1
ATOM 649 N N . PRO A 1 78 ? 6.213 -1.737 -22.387 1.00 93.75 78 PRO A N 1
ATOM 650 C CA . PRO A 1 78 ? 5.388 -2.945 -22.431 1.00 93.75 78 PRO A CA 1
ATOM 651 C C . PRO A 1 78 ? 6.127 -4.225 -22.009 1.00 93.75 78 PRO A C 1
ATOM 653 O O . PRO A 1 78 ? 5.463 -5.223 -21.718 1.00 93.75 78 PRO A O 1
ATOM 656 N N . ASN A 1 79 ? 7.463 -4.196 -21.945 1.00 96.94 79 ASN A N 1
ATOM 657 C CA . ASN A 1 79 ? 8.313 -5.267 -21.420 1.00 96.94 79 ASN A CA 1
ATOM 658 C C . ASN A 1 79 ? 8.372 -5.291 -19.875 1.00 96.94 79 ASN A C 1
ATOM 660 O O . ASN A 1 79 ? 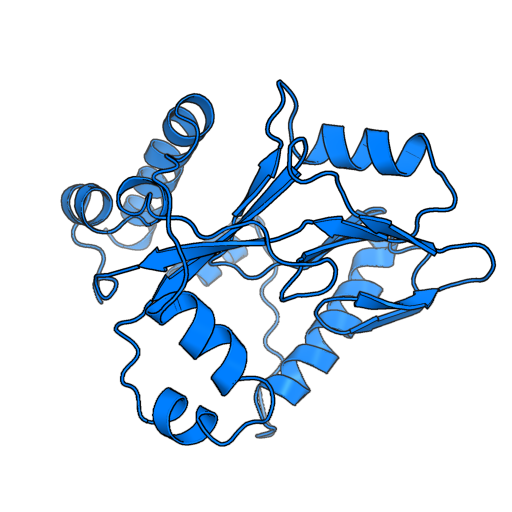8.917 -6.225 -19.291 1.00 96.94 79 ASN A O 1
ATOM 664 N N . ILE A 1 80 ? 7.777 -4.315 -19.181 1.00 97.00 80 ILE A N 1
ATOM 665 C CA . ILE A 1 80 ? 7.713 -4.327 -17.718 1.00 97.00 80 ILE A CA 1
ATOM 666 C C . ILE A 1 80 ? 6.585 -5.254 -17.245 1.00 97.00 80 ILE A C 1
ATOM 668 O O . ILE A 1 80 ? 5.390 -5.022 -17.477 1.00 97.00 80 ILE A O 1
ATOM 672 N N . GLY A 1 81 ? 6.981 -6.328 -16.560 1.00 96.38 81 GLY A N 1
ATOM 673 C CA . GLY A 1 81 ? 6.090 -7.276 -15.892 1.00 96.38 81 GLY A CA 1
ATOM 674 C C . GLY A 1 81 ? 5.790 -6.908 -14.438 1.00 96.38 81 GLY A C 1
ATOM 675 O O . GLY A 1 81 ? 4.753 -7.309 -13.918 1.00 96.38 81 GLY A O 1
ATOM 676 N N . MET A 1 82 ? 6.650 -6.111 -13.800 1.00 96.38 82 MET A N 1
ATOM 677 C CA . MET A 1 82 ? 6.474 -5.637 -12.424 1.00 96.38 82 MET A CA 1
ATOM 678 C C . MET A 1 82 ? 6.948 -4.194 -12.275 1.00 96.38 82 MET A C 1
ATOM 680 O O . MET A 1 82 ? 8.066 -3.860 -12.660 1.00 96.38 82 MET A O 1
ATOM 684 N N . LEU A 1 83 ? 6.131 -3.363 -11.634 1.00 96.75 83 LEU A N 1
ATOM 685 C CA . LEU A 1 83 ? 6.509 -2.041 -11.153 1.00 96.75 83 LEU A CA 1
ATOM 686 C C . LEU A 1 83 ? 6.605 -2.069 -9.625 1.00 96.75 83 LEU A C 1
ATOM 688 O O . LEU A 1 83 ? 5.600 -2.211 -8.930 1.00 96.75 83 LEU A O 1
ATOM 692 N N . GLN A 1 84 ? 7.820 -1.941 -9.108 1.00 95.88 84 GLN A N 1
ATOM 693 C CA . GLN A 1 84 ? 8.115 -1.889 -7.681 1.00 95.88 84 GLN A CA 1
ATOM 694 C C . GLN A 1 84 ? 8.094 -0.444 -7.167 1.00 95.88 84 GLN A C 1
ATOM 696 O O . GLN A 1 84 ? 8.539 0.467 -7.861 1.00 95.88 84 GLN A O 1
ATOM 701 N N . PHE A 1 85 ? 7.637 -0.237 -5.933 1.00 96.31 85 PHE A N 1
ATOM 702 C CA . PHE A 1 85 ? 7.698 1.048 -5.236 1.00 96.31 85 PHE A CA 1
ATOM 703 C C . PHE A 1 85 ? 8.678 0.964 -4.068 1.00 96.31 85 PHE A C 1
ATOM 705 O O . PHE A 1 85 ? 8.722 -0.043 -3.360 1.00 96.31 85 PHE A O 1
ATOM 712 N N . ARG A 1 86 ? 9.461 2.02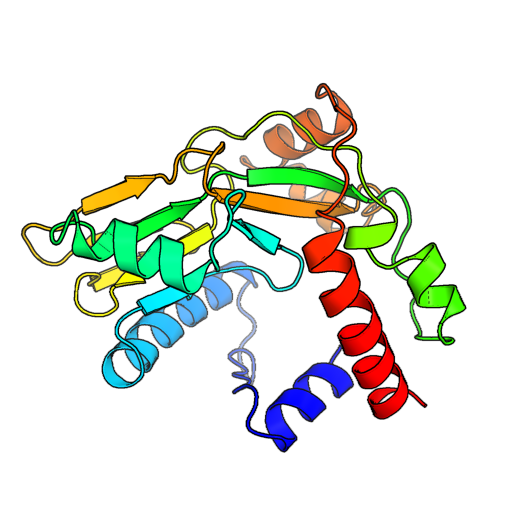5 -3.861 1.00 93.75 86 ARG A N 1
ATOM 713 C CA . ARG A 1 86 ? 10.385 2.128 -2.722 1.00 93.75 86 ARG A CA 1
ATOM 714 C C . ARG A 1 86 ? 9.629 2.560 -1.473 1.00 93.75 86 ARG A C 1
ATOM 716 O O . ARG A 1 86 ? 8.621 3.260 -1.570 1.00 93.75 86 ARG A O 1
ATOM 723 N N . SER A 1 87 ? 10.140 2.165 -0.316 1.00 92.44 87 SER A N 1
ATOM 724 C CA . SER A 1 87 ? 9.490 2.400 0.971 1.00 92.44 87 SER A CA 1
ATOM 725 C C . SER A 1 87 ? 10.195 3.483 1.777 1.00 92.44 87 SER A C 1
ATOM 727 O O . SER A 1 87 ? 11.412 3.630 1.709 1.00 92.44 87 SER A O 1
ATOM 729 N N . THR A 1 88 ? 9.428 4.217 2.573 1.00 92.12 88 THR A N 1
ATOM 730 C CA . THR A 1 88 ? 9.911 4.962 3.739 1.00 92.12 88 THR A CA 1
ATOM 731 C C . THR A 1 88 ? 9.244 4.400 4.982 1.00 92.12 88 THR A C 1
ATOM 733 O O . THR A 1 88 ? 8.076 4.001 4.953 1.00 92.12 88 THR A O 1
ATOM 736 N N . TRP A 1 89 ? 9.973 4.361 6.091 1.00 89.88 89 TRP A N 1
ATOM 737 C CA . TRP A 1 89 ? 9.420 3.947 7.374 1.00 89.88 89 TRP A CA 1
ATOM 738 C C . TRP A 1 89 ? 8.736 5.120 8.040 1.00 89.88 89 TRP A C 1
ATOM 740 O O . TRP A 1 89 ? 9.379 6.141 8.251 1.00 89.88 89 TRP A O 1
ATOM 750 N N . VAL A 1 90 ? 7.473 4.955 8.422 1.00 91.62 90 VAL A N 1
ATOM 751 C CA . VAL A 1 90 ? 6.756 5.906 9.271 1.00 91.62 90 VAL A CA 1
ATOM 752 C C . VAL A 1 90 ? 6.642 5.309 10.663 1.00 91.62 90 VAL A C 1
ATOM 754 O O . VAL A 1 90 ? 6.010 4.267 10.856 1.00 91.62 90 VAL A O 1
ATOM 757 N N . VAL A 1 91 ? 7.266 5.964 11.636 1.00 87.38 91 VAL A N 1
ATOM 758 C CA . VAL A 1 91 ? 7.349 5.447 13.003 1.00 87.38 91 VAL A CA 1
ATOM 759 C C . VAL A 1 91 ? 6.051 5.716 13.756 1.00 87.38 91 VAL A C 1
ATOM 761 O O . VAL A 1 91 ? 5.679 6.864 13.998 1.00 87.38 91 VAL A O 1
ATOM 764 N N . CYS A 1 92 ? 5.390 4.644 14.180 1.00 87.44 92 CYS A N 1
ATOM 765 C CA . CYS A 1 92 ? 4.261 4.695 15.094 1.00 87.44 92 CYS A CA 1
ATOM 766 C C . CYS A 1 92 ? 4.775 4.598 16.535 1.00 87.44 92 CYS A C 1
ATOM 768 O O . CYS A 1 92 ? 5.402 3.612 16.925 1.00 87.44 92 CYS A O 1
ATOM 770 N N . THR A 1 93 ? 4.522 5.642 17.322 1.00 83.88 93 THR A N 1
ATOM 771 C CA . THR A 1 93 ? 5.001 5.768 18.710 1.00 83.88 93 THR A CA 1
ATOM 772 C C . THR A 1 93 ? 3.954 5.401 19.758 1.00 83.88 93 THR A C 1
ATOM 774 O O . THR A 1 93 ? 4.276 5.350 20.943 1.00 83.88 93 THR A O 1
ATOM 777 N N . LYS A 1 94 ? 2.707 5.145 19.350 1.00 84.50 94 LYS A N 1
ATOM 778 C CA . LYS A 1 94 ? 1.622 4.716 20.236 1.00 84.50 94 LYS A CA 1
ATOM 779 C C . LYS A 1 94 ? 1.035 3.403 19.733 1.00 84.50 94 LYS A C 1
ATOM 781 O O . LYS A 1 94 ? 0.781 3.255 18.534 1.00 84.50 94 LYS A O 1
ATOM 786 N N . LYS A 1 95 ? 0.734 2.499 20.667 1.00 82.44 95 LYS A N 1
ATOM 787 C CA . LYS A 1 95 ? -0.058 1.300 20.385 1.00 82.44 95 LYS A CA 1
ATOM 788 C C . LYS A 1 95 ? -1.430 1.723 19.822 1.00 82.44 95 LYS A C 1
ATOM 790 O O . LYS A 1 95 ? -2.023 2.680 20.337 1.00 82.44 95 LYS A O 1
ATOM 795 N N . PRO A 1 96 ? -1.955 1.050 18.783 1.00 83.00 96 PRO A N 1
ATOM 796 C CA . PRO A 1 96 ? -3.334 1.261 18.357 1.00 83.00 96 PRO A CA 1
ATOM 797 C C . PRO A 1 96 ? -4.314 0.884 19.486 1.00 83.00 96 PRO A C 1
ATOM 799 O O . PRO A 1 96 ? -4.027 -0.032 20.262 1.00 83.00 96 PRO A O 1
ATOM 802 N N . PRO A 1 97 ? -5.466 1.567 19.588 1.00 88.31 97 PRO A N 1
ATOM 803 C CA . PRO A 1 97 ? -6.468 1.253 20.595 1.00 88.31 97 PRO A CA 1
ATOM 804 C C . PRO A 1 97 ? -7.082 -0.121 20.306 1.00 88.31 97 PRO A C 1
ATOM 806 O O . PRO A 1 97 ? -7.259 -0.505 19.147 1.00 88.31 97 PRO A O 1
ATOM 809 N N . ASP A 1 98 ? -7.428 -0.863 21.359 1.00 87.12 98 ASP A N 1
ATOM 810 C CA . ASP A 1 98 ? -8.006 -2.207 21.217 1.00 87.12 98 ASP A CA 1
ATOM 811 C C . ASP A 1 98 ? -9.468 -2.159 20.717 1.00 87.12 98 ASP A C 1
ATOM 813 O O . ASP A 1 98 ? -9.969 -3.135 20.153 1.00 87.12 98 ASP A O 1
ATOM 817 N N . LYS A 1 99 ? -10.152 -1.018 20.893 1.00 89.25 99 LYS A N 1
ATOM 818 C CA . LYS A 1 99 ? -11.537 -0.774 20.465 1.00 89.25 99 LYS A CA 1
ATOM 819 C C . LYS A 1 99 ? -11.672 0.566 19.746 1.00 89.25 99 LYS A C 1
ATOM 821 O O . LYS A 1 99 ? -10.901 1.495 19.970 1.00 89.25 99 LYS A O 1
ATOM 826 N N . TYR A 1 100 ? -12.679 0.660 18.882 1.00 90.69 100 TYR A N 1
ATOM 827 C CA . TYR A 1 100 ? -13.076 1.921 18.267 1.00 90.69 100 TYR A CA 1
ATOM 828 C C . TYR A 1 100 ? -14.062 2.658 19.178 1.00 90.69 100 TYR A C 1
ATOM 830 O O . TYR A 1 100 ? -15.185 2.201 19.362 1.00 90.69 100 TYR A O 1
ATOM 838 N N . GLU A 1 101 ? -13.655 3.807 19.718 1.00 91.88 101 GLU A N 1
ATOM 839 C CA . GLU A 1 101 ? -14.472 4.595 20.659 1.00 91.88 101 GLU A CA 1
ATOM 840 C C . GLU A 1 101 ? -15.081 5.852 20.017 1.00 91.88 101 GLU A C 1
ATOM 842 O O . GLU A 1 101 ? -15.742 6.652 20.673 1.00 91.88 101 GLU A O 1
ATOM 847 N N . GLY A 1 102 ? -14.956 6.001 18.696 1.00 92.62 102 GLY A N 1
ATOM 848 C CA . GLY A 1 102 ? -15.510 7.121 17.939 1.00 92.62 102 GLY A CA 1
ATOM 849 C C . GLY A 1 102 ? -14.460 8.008 17.291 1.00 92.62 102 GLY A C 1
ATOM 850 O O . GLY A 1 102 ? -13.311 7.621 17.087 1.00 92.62 102 GLY A O 1
ATOM 851 N N . GLU A 1 103 ? -14.877 9.225 16.950 1.00 93.94 103 GLU A N 1
ATOM 852 C CA . GLU A 1 103 ? -14.052 10.167 16.197 1.00 93.94 103 GLU A CA 1
ATOM 853 C C . GLU A 1 103 ? -12.768 10.569 16.935 1.00 93.94 103 GLU A C 1
ATOM 855 O O . GLU A 1 103 ? -11.716 10.699 16.307 1.00 93.94 103 GLU A O 1
ATOM 860 N N . GLU A 1 104 ? -12.830 10.716 18.259 1.00 92.50 104 GLU A N 1
ATOM 861 C CA . GLU A 1 104 ? -11.659 11.029 19.080 1.00 92.50 104 GLU A CA 1
ATOM 862 C C . GLU A 1 104 ? -10.563 9.964 18.926 1.00 92.50 104 GLU A C 1
ATOM 864 O O . GLU A 1 104 ? -9.398 10.299 18.701 1.00 92.50 104 GLU A O 1
ATOM 869 N N . ALA A 1 105 ? -10.943 8.681 18.902 1.00 92.06 105 ALA A N 1
ATOM 870 C CA . ALA A 1 105 ? -10.005 7.591 18.654 1.00 92.06 105 ALA A CA 1
ATOM 871 C C . ALA A 1 105 ? -9.310 7.738 17.285 1.00 92.06 105 ALA A C 1
ATOM 873 O O . ALA A 1 105 ? -8.114 7.475 17.171 1.00 92.06 105 ALA A O 1
ATOM 874 N N . LEU A 1 106 ? -10.005 8.227 16.248 1.00 93.12 106 LEU A N 1
ATOM 875 C CA . LEU A 1 106 ? -9.377 8.485 14.942 1.00 93.12 106 LEU A CA 1
ATOM 876 C C . LEU A 1 106 ? -8.412 9.656 14.989 1.00 93.12 106 LEU A C 1
ATOM 878 O O . LEU A 1 106 ? -7.326 9.564 14.422 1.00 93.12 106 LEU A O 1
ATOM 882 N N . ARG A 1 107 ? -8.795 10.750 15.649 1.00 93.44 107 ARG A N 1
ATOM 883 C CA . ARG A 1 107 ? -7.942 11.941 15.771 1.00 93.44 107 ARG A CA 1
ATOM 884 C C . ARG A 1 107 ? -6.639 11.627 16.501 1.00 93.44 107 ARG A C 1
ATOM 886 O O . ARG A 1 107 ? -5.607 12.178 16.139 1.00 93.44 107 ARG A O 1
ATOM 893 N N . ASN A 1 108 ? -6.686 10.695 17.451 1.00 92.81 108 ASN A N 1
ATOM 894 C CA . ASN A 1 108 ? -5.550 10.348 18.298 1.00 92.81 108 ASN A CA 1
ATOM 895 C C . ASN A 1 108 ? -4.710 9.164 17.791 1.00 92.81 108 ASN A C 1
ATOM 897 O O . ASN A 1 108 ? -3.543 9.059 18.178 1.00 92.81 108 ASN A O 1
ATOM 901 N N . HIS A 1 109 ? -5.263 8.292 16.934 1.00 91.94 109 HIS A N 1
ATOM 902 C CA . HIS A 1 109 ? -4.600 7.036 16.549 1.00 91.94 109 HIS A CA 1
ATOM 903 C C . HIS A 1 109 ? -4.579 6.708 15.051 1.00 91.94 109 HIS A C 1
ATOM 905 O O . HIS A 1 109 ? -3.912 5.744 14.676 1.00 91.94 109 HIS A O 1
ATOM 911 N N . LEU A 1 110 ? -5.264 7.452 14.174 1.00 92.69 110 LEU A N 1
ATOM 912 C CA . LEU A 1 110 ? -5.242 7.150 12.739 1.00 92.69 110 LEU A CA 1
ATOM 913 C C . LEU A 1 110 ? -3.829 7.383 12.167 1.00 92.69 110 LEU A C 1
ATOM 915 O O . LEU A 1 110 ? -3.401 8.539 12.115 1.00 92.69 110 LEU A O 1
ATOM 919 N N . PRO A 1 111 ? -3.107 6.351 11.675 1.00 93.38 111 PRO A N 1
ATOM 920 C CA . PRO A 1 111 ? -1.678 6.488 11.391 1.00 93.38 111 PRO A CA 1
ATOM 921 C C . PRO A 1 111 ? -1.329 7.572 10.370 1.00 93.38 111 PRO A C 1
ATOM 923 O O . PRO A 1 111 ? -0.353 8.295 10.541 1.00 93.38 111 PRO A O 1
ATOM 926 N N . THR A 1 112 ? -2.158 7.733 9.335 1.00 94.38 112 THR A N 1
ATOM 927 C CA . THR A 1 112 ? -1.975 8.759 8.297 1.00 94.38 112 THR A CA 1
ATOM 928 C C . THR A 1 112 ? -2.175 10.185 8.807 1.00 94.38 112 THR A C 1
ATOM 930 O O . THR A 1 112 ? -1.776 11.122 8.128 1.00 94.38 112 THR A O 1
ATOM 933 N N . LEU A 1 113 ? -2.816 10.357 9.963 1.00 94.31 113 LEU A N 1
ATOM 934 C CA . LEU A 1 113 ? -3.070 11.658 10.572 1.00 94.31 113 LEU A CA 1
ATOM 935 C C . LEU A 1 113 ? -2.026 12.001 11.639 1.00 94.31 113 LEU A C 1
ATOM 937 O O . LEU A 1 113 ? -1.617 13.152 11.730 1.00 94.31 113 LEU A O 1
ATOM 941 N N . VAL A 1 114 ? -1.612 11.017 12.440 1.00 93.94 114 VAL A N 1
ATOM 942 C CA . VAL A 1 114 ? -0.847 11.269 13.674 1.00 93.94 114 VAL A CA 1
ATOM 943 C C . VAL A 1 114 ? 0.654 11.017 13.554 1.00 93.94 114 VAL A C 1
ATOM 945 O O . VAL A 1 114 ? 1.405 11.490 14.402 1.00 93.94 114 VAL A O 1
ATOM 948 N N . TYR A 1 115 ? 1.102 10.276 12.534 1.00 93.62 115 TYR A N 1
ATOM 949 C CA . TYR A 1 115 ? 2.517 9.942 12.355 1.00 93.62 115 TYR A CA 1
ATOM 950 C C . TYR A 1 115 ? 3.079 10.543 11.063 1.00 93.62 115 TYR A C 1
ATOM 952 O O . TYR A 1 115 ? 2.667 10.195 9.951 1.00 93.62 115 TYR A O 1
ATOM 960 N N . ASP A 1 116 ? 4.062 11.426 11.223 1.00 93.31 116 ASP A N 1
ATOM 961 C CA . ASP A 1 116 ? 4.704 12.194 10.152 1.00 93.31 116 ASP A CA 1
ATOM 962 C C . ASP A 1 116 ? 6.220 11.960 10.051 1.00 93.31 116 ASP A C 1
ATOM 964 O O . ASP A 1 116 ? 6.794 12.110 8.971 1.00 93.31 116 ASP A O 1
ATOM 968 N N . LYS A 1 117 ? 6.875 11.516 11.127 1.00 91.62 117 LYS A N 1
ATOM 969 C CA . LYS A 1 117 ? 8.302 11.170 11.121 1.00 91.62 117 LYS A CA 1
ATOM 970 C C . LYS A 1 117 ? 8.571 9.989 10.199 1.00 91.62 117 LYS A C 1
ATOM 972 O O . LYS A 1 117 ? 8.141 8.867 10.476 1.00 91.62 117 LYS A O 1
ATOM 977 N N . SER A 1 118 ? 9.291 10.263 9.117 1.00 91.81 118 SER A N 1
ATOM 978 C CA . SER A 1 118 ? 9.610 9.293 8.075 1.00 91.81 118 SER A CA 1
ATOM 979 C C . SER A 1 118 ? 11.110 9.172 7.846 1.00 91.81 118 SER A C 1
ATOM 981 O O . SER A 1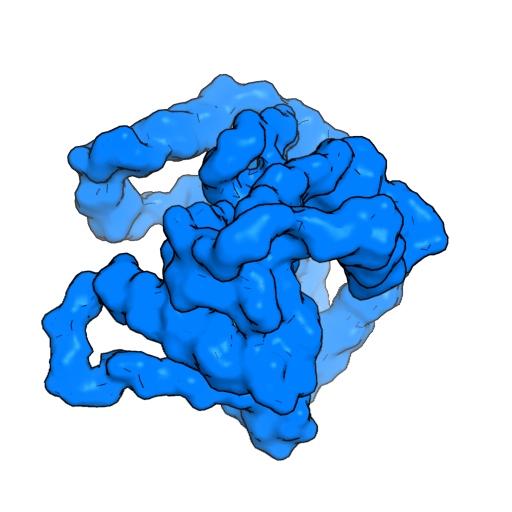 118 ? 11.824 10.171 7.911 1.00 91.81 118 SER A O 1
ATOM 983 N N . SER A 1 119 ? 11.588 7.950 7.617 1.00 91.31 119 SER A N 1
ATOM 984 C CA . SER A 1 119 ? 12.991 7.692 7.287 1.00 91.31 119 SER A CA 1
ATOM 985 C C . SER A 1 119 ? 13.340 8.176 5.880 1.00 91.31 119 SER A C 1
ATOM 987 O O . SER A 1 119 ? 12.455 8.458 5.066 1.00 91.31 119 SER A O 1
ATOM 989 N N . ASP A 1 120 ? 14.629 8.129 5.554 1.00 90.56 120 ASP A N 1
ATOM 990 C CA . ASP A 1 120 ? 15.083 8.154 4.164 1.00 90.56 120 ASP A CA 1
ATOM 991 C C . ASP A 1 120 ? 14.474 7.008 3.342 1.00 90.56 120 ASP A C 1
ATOM 993 O O . ASP A 1 120 ? 14.033 5.980 3.873 1.00 90.56 120 ASP A O 1
ATOM 997 N N . VAL A 1 121 ? 14.475 7.189 2.020 1.00 91.31 121 VAL A N 1
ATOM 998 C CA . VAL A 1 121 ? 13.956 6.204 1.069 1.00 91.31 121 VAL A CA 1
ATOM 999 C C . VAL A 1 121 ? 14.826 4.948 1.077 1.00 91.31 121 VAL A C 1
ATOM 1001 O O . VAL A 1 121 ? 16.022 4.986 0.781 1.00 91.31 121 VAL A O 1
ATOM 1004 N N . GLU A 1 122 ? 14.203 3.803 1.329 1.00 88.50 122 GLU A N 1
ATOM 1005 C CA . GLU A 1 122 ? 14.854 2.499 1.317 1.00 88.50 122 GLU A CA 1
ATOM 1006 C C . GLU A 1 122 ? 15.434 2.145 -0.059 1.00 88.50 122 GLU A C 1
ATOM 1008 O O . GLU A 1 122 ? 14.850 2.520 -1.081 1.00 88.50 122 GLU A O 1
ATOM 1013 N N . PRO A 1 123 ? 16.568 1.424 -0.140 1.00 86.56 123 PRO A N 1
ATOM 1014 C CA . PRO A 1 123 ? 17.084 0.917 -1.409 1.00 86.56 123 PRO A CA 1
ATOM 1015 C C . PRO A 1 123 ? 16.051 0.050 -2.155 1.00 86.56 123 PRO A C 1
ATOM 1017 O O . PRO A 1 123 ? 15.181 -0.551 -1.516 1.00 86.56 123 PRO A O 1
ATOM 1020 N N . PRO A 1 124 ? 16.136 -0.058 -3.494 1.00 82.88 124 PRO A N 1
ATOM 1021 C CA . PRO A 1 124 ? 15.298 -0.979 -4.263 1.00 82.88 124 PRO A CA 1
ATOM 1022 C C . PRO A 1 124 ? 15.312 -2.406 -3.689 1.00 82.88 124 PRO A C 1
ATOM 1024 O O . PRO A 1 124 ? 16.342 -2.887 -3.220 1.00 82.88 124 PRO A O 1
ATOM 1027 N N . GLY A 1 125 ? 14.158 -3.077 -3.697 1.00 77.38 125 GLY A N 1
ATOM 1028 C CA . GLY A 1 125 ? 13.977 -4.418 -3.125 1.00 77.38 125 GLY A CA 1
ATOM 1029 C C . GLY A 1 125 ? 13.810 -4.491 -1.598 1.00 77.38 125 GLY A C 1
ATOM 1030 O O . GLY A 1 125 ? 13.315 -5.503 -1.103 1.00 77.38 125 GLY A O 1
ATOM 1031 N N . SER A 1 126 ? 14.149 -3.445 -0.839 1.00 79.62 126 SER A N 1
ATOM 1032 C CA . SER A 1 126 ? 14.003 -3.436 0.625 1.00 79.62 126 SER A CA 1
ATOM 1033 C C . SER A 1 126 ? 12.545 -3.198 1.030 1.00 79.62 126 SER A C 1
ATOM 1035 O O . SER A 1 126 ? 12.037 -2.082 0.921 1.00 79.62 126 SER A O 1
ATOM 1037 N N . MET A 1 127 ? 11.863 -4.262 1.479 1.00 76.75 127 MET A N 1
ATOM 1038 C CA . MET A 1 127 ? 10.463 -4.228 1.949 1.00 76.75 127 MET A CA 1
ATOM 1039 C C . MET A 1 127 ? 9.521 -3.531 0.958 1.00 76.75 127 MET A C 1
ATOM 1041 O O . MET A 1 127 ? 8.608 -2.794 1.329 1.00 76.75 127 MET A O 1
ATOM 1045 N N . ALA A 1 128 ? 9.792 -3.736 -0.327 1.00 83.44 128 ALA A N 1
ATOM 1046 C CA . ALA A 1 128 ? 9.083 -3.075 -1.398 1.00 83.44 128 ALA A CA 1
ATOM 1047 C C . ALA A 1 128 ? 7.758 -3.781 -1.695 1.00 83.44 128 ALA A C 1
ATOM 1049 O O . ALA A 1 128 ? 7.644 -5.003 -1.585 1.00 83.44 128 ALA A O 1
ATOM 1050 N N . LYS A 1 129 ? 6.763 -3.011 -2.118 1.00 92.81 129 LYS A N 1
ATOM 1051 C CA . LYS A 1 129 ? 5.513 -3.519 -2.691 1.00 92.81 129 LYS A CA 1
ATOM 1052 C C . LYS A 1 129 ? 5.501 -3.247 -4.179 1.00 92.81 129 LYS A C 1
ATOM 1054 O O . LYS A 1 129 ? 6.270 -2.424 -4.680 1.00 92.81 129 LYS A O 1
ATOM 1059 N N . CYS A 1 130 ? 4.656 -3.962 -4.901 1.00 94.94 130 CYS A N 1
ATOM 1060 C CA . CYS A 1 130 ? 4.664 -3.876 -6.349 1.00 94.94 130 CYS A CA 1
ATOM 1061 C C . CYS A 1 130 ? 3.277 -4.041 -6.950 1.00 94.94 130 CYS A C 1
ATOM 1063 O O . CYS A 1 130 ? 2.367 -4.616 -6.349 1.00 94.94 130 CYS A O 1
ATOM 1065 N N . VAL A 1 131 ? 3.153 -3.529 -8.169 1.00 96.31 131 VAL A N 1
ATOM 1066 C CA . VAL A 1 131 ? 2.125 -3.959 -9.106 1.00 96.31 131 VAL A CA 1
ATOM 1067 C C . VAL A 1 131 ? 2.765 -4.917 -10.095 1.00 96.31 131 VAL A C 1
ATOM 1069 O O . VAL A 1 131 ? 3.854 -4.645 -10.597 1.00 96.31 131 VAL A O 1
ATOM 1072 N N . VAL A 1 132 ? 2.080 -6.008 -10.410 1.00 96.19 132 VAL A N 1
ATOM 1073 C CA . VAL A 1 132 ? 2.476 -6.935 -11.473 1.00 96.19 132 VAL A CA 1
ATOM 1074 C C . VAL A 1 132 ? 1.453 -6.928 -12.598 1.00 96.19 132 VAL A C 1
ATOM 1076 O O . VAL A 1 132 ? 0.256 -6.774 -12.350 1.00 96.19 132 VAL A O 1
ATOM 1079 N N . ASP A 1 133 ? 1.915 -7.137 -13.829 1.00 96.12 133 ASP A N 1
ATOM 1080 C CA . ASP A 1 133 ? 1.051 -7.601 -14.909 1.00 96.12 133 ASP A CA 1
ATOM 1081 C C . ASP A 1 133 ? 0.925 -9.119 -14.780 1.00 96.12 133 ASP A C 1
ATOM 1083 O O . ASP A 1 133 ? 1.884 -9.872 -14.983 1.00 96.12 133 ASP A O 1
ATOM 1087 N N . THR A 1 134 ? -0.274 -9.565 -14.433 1.00 95.25 134 THR A N 1
ATOM 1088 C CA . THR A 1 134 ? -0.578 -10.960 -14.112 1.00 95.25 134 THR A CA 1
ATOM 1089 C C . THR A 1 134 ? -0.366 -11.902 -15.296 1.00 95.25 134 THR A C 1
ATOM 1091 O O . THR A 1 134 ? -0.291 -13.110 -15.104 1.00 95.25 134 THR A O 1
ATOM 1094 N N . ARG A 1 135 ? -0.226 -11.385 -16.524 1.00 94.31 135 ARG A N 1
ATOM 1095 C CA . ARG A 1 135 ? 0.016 -12.175 -17.742 1.00 94.31 135 ARG A CA 1
ATOM 1096 C C . ARG A 1 135 ? 1.502 -12.406 -18.011 1.00 94.31 135 ARG A C 1
ATOM 1098 O O . ARG A 1 135 ? 1.837 -13.287 -18.794 1.00 94.31 135 ARG A O 1
ATOM 1105 N N . ARG A 1 136 ? 2.381 -11.626 -17.375 1.00 95.75 136 ARG A N 1
ATOM 1106 C CA . ARG A 1 136 ? 3.832 -11.580 -17.643 1.00 95.75 136 ARG A CA 1
ATOM 1107 C C . ARG A 1 136 ? 4.678 -12.264 -16.572 1.00 95.75 136 ARG A C 1
ATOM 1109 O O . ARG A 1 136 ? 5.848 -12.549 -16.802 1.00 95.75 136 ARG A O 1
ATOM 1116 N N . VAL A 1 137 ? 4.083 -12.551 -15.421 1.00 95.12 137 VAL A N 1
ATOM 1117 C CA . VAL A 1 137 ? 4.737 -13.179 -14.268 1.00 95.12 137 VAL A CA 1
ATOM 1118 C C . VAL A 1 137 ? 4.356 -14.651 -14.203 1.00 95.12 137 VAL A C 1
ATOM 1120 O O . VAL A 1 137 ? 3.180 -14.962 -14.346 1.00 95.12 137 VAL A O 1
ATOM 1123 N N . LEU A 1 138 ? 5.319 -15.551 -14.001 1.00 94.06 138 LEU A N 1
ATOM 1124 C CA . LEU A 1 138 ? 5.062 -16.978 -13.776 1.00 94.06 138 LEU A CA 1
ATOM 1125 C C . LEU A 1 138 ? 5.099 -17.332 -12.289 1.00 94.06 138 LEU A C 1
ATOM 1127 O O . LEU A 1 138 ? 4.227 -18.065 -11.853 1.00 94.06 138 LEU A O 1
ATOM 1131 N N . LEU A 1 139 ? 6.083 -16.812 -11.549 1.00 93.94 139 LEU A N 1
ATOM 1132 C CA . LEU A 1 139 ? 6.276 -17.099 -10.126 1.00 93.94 139 LEU A CA 1
ATOM 1133 C C . LEU A 1 139 ? 6.556 -15.806 -9.361 1.00 93.94 139 LEU A C 1
ATOM 1135 O O . LEU A 1 139 ? 7.529 -15.101 -9.661 1.00 93.94 139 LEU A O 1
ATOM 1139 N N . PHE A 1 140 ? 5.732 -15.514 -8.355 1.00 92.38 140 PHE A N 1
ATOM 1140 C CA . PHE A 1 140 ? 5.839 -14.320 -7.524 1.00 92.38 140 PHE A CA 1
ATOM 1141 C C . PHE A 1 140 ? 6.120 -14.672 -6.058 1.00 92.38 140 PHE A C 1
ATOM 1143 O O . PHE A 1 140 ? 5.469 -15.519 -5.453 1.00 92.38 140 PHE A O 1
ATOM 1150 N N . VAL A 1 141 ? 7.079 -13.980 -5.442 1.00 87.00 141 VAL A N 1
ATOM 1151 C CA . VAL A 1 141 ? 7.429 -14.165 -4.029 1.00 87.00 141 VAL A CA 1
ATOM 1152 C C . VAL A 1 141 ? 7.366 -12.829 -3.309 1.00 87.00 141 VAL A C 1
ATOM 1154 O O . VAL A 1 141 ? 8.157 -11.957 -3.610 1.00 87.00 141 VAL A O 1
ATOM 1157 N N . VAL A 1 142 ? 6.454 -12.680 -2.344 1.00 82.75 142 VAL A N 1
ATOM 1158 C CA . VAL A 1 142 ? 6.198 -11.536 -1.425 1.00 82.75 142 VAL A CA 1
ATOM 1159 C C . VAL A 1 142 ? 6.522 -10.108 -1.925 1.00 82.75 142 VAL A C 1
ATOM 1161 O O . VAL A 1 142 ? 5.624 -9.274 -1.963 1.00 82.75 142 VAL A O 1
ATOM 1164 N N . HIS A 1 143 ? 7.778 -9.800 -2.253 1.00 86.38 143 HIS A N 1
ATOM 1165 C CA . HIS A 1 143 ? 8.292 -8.488 -2.662 1.00 86.38 143 HIS A CA 1
ATOM 1166 C C . HIS A 1 143 ? 8.837 -8.416 -4.106 1.00 86.38 143 HIS A C 1
ATOM 1168 O O . HIS A 1 143 ? 9.205 -7.327 -4.557 1.00 86.38 143 HIS A O 1
ATOM 1174 N N . ALA A 1 144 ? 8.946 -9.540 -4.821 1.00 89.00 144 ALA A N 1
ATOM 1175 C CA . ALA A 1 144 ? 9.587 -9.611 -6.130 1.00 89.00 144 ALA A CA 1
ATOM 1176 C C . ALA A 1 144 ? 9.047 -10.757 -6.998 1.00 89.00 144 ALA A C 1
ATOM 1178 O O . ALA A 1 144 ? 8.614 -11.800 -6.511 1.00 89.00 144 ALA A O 1
ATOM 1179 N N . VAL A 1 145 ? 9.137 -10.581 -8.312 1.00 93.00 145 VAL A N 1
ATOM 1180 C CA . VAL A 1 145 ? 8.963 -11.676 -9.268 1.00 93.00 145 VAL A CA 1
ATOM 1181 C C . VAL A 1 145 ? 10.228 -12.525 -9.289 1.00 93.00 145 VAL A C 1
ATOM 1183 O O . VAL A 1 145 ? 11.325 -11.992 -9.446 1.00 93.00 145 VAL A O 1
ATOM 1186 N N . TYR A 1 146 ? 10.069 -13.839 -9.144 1.00 93.12 146 TYR A N 1
ATOM 1187 C CA . TYR A 1 146 ? 11.172 -14.791 -9.261 1.00 93.12 146 TYR A CA 1
ATOM 1188 C C . TYR A 1 146 ? 11.324 -15.297 -10.698 1.00 93.12 146 TYR A C 1
ATOM 1190 O O . TYR A 1 146 ? 12.442 -15.457 -11.176 1.00 93.12 146 TYR A O 1
ATOM 1198 N N . VAL A 1 147 ? 10.205 -15.512 -11.402 1.00 95.88 147 VAL A N 1
ATOM 1199 C CA . VAL A 1 147 ? 10.209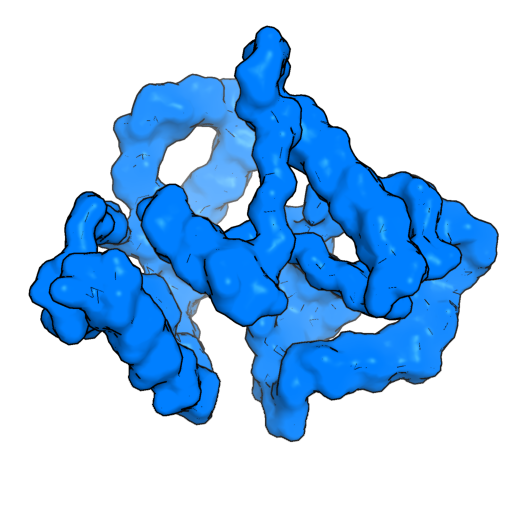 -15.948 -12.806 1.00 95.88 147 VAL A CA 1
ATOM 1200 C C . VAL A 1 147 ? 9.205 -15.144 -13.618 1.00 95.88 147 VAL A C 1
ATOM 1202 O O . VAL A 1 147 ? 8.021 -15.072 -13.279 1.00 95.88 147 VAL A O 1
ATOM 1205 N N . TYR A 1 148 ? 9.687 -14.584 -14.721 1.00 97.31 148 TYR A N 1
ATOM 1206 C CA . TYR A 1 148 ? 8.884 -13.968 -15.770 1.00 97.31 148 TYR A CA 1
ATOM 1207 C C . TYR A 1 148 ? 8.651 -14.949 -16.923 1.00 97.31 148 TYR A C 1
ATOM 1209 O O . TYR A 1 148 ? 9.443 -15.865 -17.140 1.00 97.31 148 TYR A O 1
ATOM 1217 N N . PHE A 1 149 ? 7.606 -14.714 -17.718 1.00 96.00 149 PHE A N 1
ATOM 1218 C CA . PHE A 1 149 ? 7.605 -15.226 -19.090 1.00 96.00 149 PHE A CA 1
ATOM 1219 C C . PHE A 1 149 ? 8.734 -14.549 -19.900 1.00 96.00 149 PHE A C 1
ATOM 1221 O O . PHE A 1 149 ? 9.173 -13.456 -19.530 1.00 96.00 149 PHE A O 1
ATOM 1228 N N . PRO A 1 150 ? 9.231 -15.164 -20.989 1.00 96.56 150 PRO A N 1
ATOM 1229 C CA . PRO A 1 150 ? 10.350 -14.612 -21.751 1.00 96.56 150 PRO A CA 1
ATOM 1230 C C . PRO A 1 150 ? 10.124 -13.162 -22.205 1.00 96.56 150 PRO A C 1
ATOM 1232 O O . PRO A 1 150 ? 9.040 -12.815 -22.671 1.00 96.56 150 PRO A O 1
ATOM 1235 N N . GLY A 1 151 ? 11.166 -12.331 -22.093 1.00 96.44 151 GLY A N 1
ATOM 1236 C CA . GLY A 1 151 ? 11.163 -10.943 -22.575 1.00 96.44 151 GLY A CA 1
ATOM 1237 C C . GLY A 1 151 ? 10.600 -9.898 -21.605 1.00 96.44 151 GLY A C 1
ATOM 1238 O O . GLY A 1 151 ? 10.456 -8.743 -22.002 1.00 96.44 151 GLY A O 1
ATOM 1239 N N . TYR A 1 152 ? 10.296 -10.271 -20.357 1.00 97.88 152 TYR A N 1
ATOM 1240 C CA . TYR A 1 152 ? 9.785 -9.341 -19.346 1.00 97.88 152 TYR A CA 1
ATOM 1241 C C . TYR A 1 152 ? 10.743 -9.123 -18.176 1.00 97.88 152 TYR A C 1
ATOM 1243 O O . TYR A 1 152 ? 11.487 -10.020 -17.783 1.00 97.88 152 TYR A O 1
ATOM 1251 N N . GLU A 1 153 ? 10.679 -7.925 -17.598 1.00 96.06 153 GLU A N 1
ATOM 1252 C CA . GLU A 1 153 ? 11.552 -7.503 -16.504 1.00 96.06 153 GLU A CA 1
ATOM 1253 C C . GLU A 1 153 ? 10.836 -6.648 -15.443 1.00 96.06 153 GLU A C 1
ATOM 1255 O O . GLU A 1 153 ? 9.650 -6.308 -15.546 1.00 96.06 153 GLU A O 1
ATOM 1260 N N . SER A 1 154 ? 11.592 -6.305 -14.400 1.00 95.31 154 SER A N 1
ATOM 1261 C CA . SER A 1 154 ? 11.174 -5.432 -13.304 1.00 95.31 154 SER A CA 1
ATOM 1262 C C . SER A 1 154 ? 11.580 -3.984 -13.572 1.00 95.31 154 SER A C 1
ATOM 1264 O O . SER A 1 154 ? 12.705 -3.727 -13.985 1.00 95.31 154 SER A O 1
ATOM 1266 N N . ALA A 1 155 ? 10.737 -3.028 -13.193 1.00 95.25 155 ALA A N 1
ATOM 1267 C CA . ALA A 1 155 ? 11.132 -1.633 -13.029 1.00 95.25 155 ALA A CA 1
ATOM 1268 C C . ALA A 1 155 ? 10.849 -1.146 -11.607 1.00 95.25 155 ALA A C 1
ATOM 1270 O O . ALA A 1 155 ? 9.955 -1.647 -10.927 1.00 95.25 155 ALA A O 1
ATOM 1271 N N . CYS A 1 156 ? 11.578 -0.117 -11.178 1.00 95.31 156 CYS A N 1
ATOM 1272 C CA . CYS A 1 156 ? 11.304 0.607 -9.943 1.00 95.31 156 CYS A CA 1
ATOM 1273 C C . CYS A 1 156 ? 10.718 1.983 -10.274 1.00 95.31 156 CYS A C 1
ATOM 1275 O O . CYS A 1 156 ? 11.250 2.700 -11.123 1.00 95.31 156 CYS A O 1
ATOM 1277 N N . ALA A 1 157 ? 9.632 2.355 -9.601 1.00 95.69 157 ALA A N 1
ATOM 1278 C CA . ALA A 1 157 ? 9.095 3.705 -9.630 1.00 95.69 157 ALA A CA 1
ATOM 1279 C C . ALA A 1 157 ? 10.109 4.678 -8.997 1.00 95.69 157 ALA A C 1
ATOM 1281 O O . ALA A 1 157 ? 10.651 4.370 -7.925 1.00 95.69 157 ALA A O 1
ATOM 1282 N N . PRO A 1 158 ? 10.371 5.842 -9.618 1.00 95.50 158 PRO A N 1
ATOM 1283 C CA . PRO A 1 158 ? 11.112 6.912 -8.966 1.00 95.50 158 PRO A CA 1
ATOM 1284 C C . PRO A 1 158 ? 10.393 7.343 -7.674 1.00 95.50 158 PRO A C 1
ATOM 1286 O O . PRO A 1 158 ? 9.174 7.546 -7.700 1.00 95.50 158 PRO A O 1
ATOM 1289 N N . PRO A 1 159 ? 11.103 7.462 -6.536 1.00 93.88 159 PRO A N 1
ATOM 1290 C CA . PRO A 1 159 ? 10.477 7.729 -5.239 1.00 93.88 159 PRO A CA 1
ATOM 1291 C C . PRO A 1 159 ? 9.866 9.134 -5.127 1.00 93.88 159 PRO A C 1
ATOM 1293 O O . PRO A 1 159 ? 9.022 9.358 -4.267 1.00 93.88 159 PRO A O 1
ATOM 1296 N N . ASP A 1 160 ? 10.254 10.063 -6.001 1.00 93.81 160 ASP A N 1
ATOM 1297 C CA . ASP A 1 160 ? 9.638 11.383 -6.179 1.00 93.81 160 ASP A CA 1
ATOM 1298 C C . ASP A 1 160 ? 8.302 11.326 -6.946 1.00 93.81 160 ASP A C 1
ATOM 1300 O O . ASP A 1 160 ? 7.531 12.280 -6.908 1.00 93.81 160 ASP A O 1
ATOM 1304 N N . ARG A 1 161 ? 7.993 10.203 -7.611 1.00 95.38 161 ARG A N 1
ATOM 1305 C CA . ARG A 1 161 ? 6.751 9.995 -8.379 1.00 95.38 161 ARG A CA 1
ATOM 1306 C C . ARG A 1 161 ? 5.768 9.084 -7.659 1.00 95.38 161 ARG A C 1
ATOM 1308 O O . ARG A 1 161 ? 4.564 9.356 -7.651 1.00 95.38 161 ARG A O 1
ATOM 1315 N N . ALA A 1 162 ? 6.264 8.001 -7.064 1.00 95.75 162 ALA A N 1
ATOM 1316 C CA . ALA A 1 162 ? 5.451 7.103 -6.260 1.00 95.75 162 ALA A CA 1
ATOM 1317 C C . ALA A 1 162 ? 6.262 6.401 -5.164 1.00 95.75 162 ALA A C 1
ATOM 1319 O O . ALA A 1 162 ? 7.364 5.908 -5.407 1.00 95.75 162 ALA A O 1
ATOM 1320 N N . ILE A 1 163 ? 5.693 6.324 -3.960 1.00 95.50 163 ILE A N 1
ATOM 1321 C CA . ILE A 1 163 ? 6.396 5.841 -2.768 1.00 95.50 163 ILE A CA 1
ATOM 1322 C C . ILE A 1 163 ? 5.455 5.126 -1.800 1.00 95.50 163 ILE A C 1
ATOM 1324 O O . ILE A 1 163 ? 4.277 5.470 -1.696 1.00 95.50 163 ILE A O 1
ATOM 1328 N N . ILE A 1 164 ? 5.967 4.138 -1.070 1.00 95.44 164 ILE A N 1
ATOM 1329 C CA . ILE A 1 164 ? 5.245 3.480 0.021 1.00 95.44 164 ILE A CA 1
ATOM 1330 C C . ILE A 1 164 ? 5.546 4.203 1.327 1.00 95.44 164 ILE A C 1
ATOM 1332 O O . ILE A 1 164 ? 6.705 4.379 1.694 1.00 95.44 164 ILE A O 1
ATOM 1336 N N . ARG A 1 165 ? 4.495 4.535 2.074 1.00 94.19 165 ARG A N 1
ATOM 1337 C CA . ARG A 1 165 ? 4.588 4.849 3.500 1.00 94.19 165 ARG A CA 1
ATOM 1338 C C . ARG A 1 165 ? 4.344 3.581 4.300 1.00 94.19 165 ARG A C 1
ATOM 1340 O O . ARG A 1 165 ? 3.221 3.069 4.341 1.00 94.19 165 ARG A O 1
ATOM 1347 N N . HIS A 1 166 ? 5.405 3.090 4.925 1.00 91.69 166 HIS A N 1
ATOM 1348 C CA . HIS A 1 166 ? 5.396 1.859 5.686 1.00 91.69 166 HIS A CA 1
ATOM 1349 C C . HIS A 1 166 ? 5.246 2.149 7.183 1.00 91.69 166 HIS A C 1
ATOM 1351 O O . HIS A 1 166 ? 6.218 2.467 7.866 1.00 91.69 166 HIS A O 1
ATOM 1357 N N . TYR A 1 167 ? 4.024 2.041 7.705 1.00 90.19 167 TYR A N 1
ATOM 1358 C CA . TYR A 1 167 ? 3.747 2.319 9.114 1.00 90.19 167 TYR A CA 1
ATOM 1359 C C . TYR A 1 167 ? 4.238 1.167 9.999 1.00 90.19 167 TYR A C 1
ATOM 1361 O O . TYR A 1 167 ? 3.870 0.004 9.796 1.00 90.19 167 TYR A O 1
ATOM 1369 N N . ARG A 1 168 ? 5.104 1.475 10.971 1.00 84.50 168 ARG A N 1
ATOM 1370 C CA . ARG A 1 168 ? 5.679 0.479 11.882 1.00 84.50 168 ARG A CA 1
ATOM 1371 C C . ARG A 1 168 ? 5.669 0.954 13.319 1.00 84.50 168 ARG A C 1
ATOM 1373 O O . ARG A 1 168 ? 6.189 2.013 13.651 1.00 84.50 168 ARG A O 1
ATOM 1380 N N . ASP A 1 169 ? 5.098 0.114 14.165 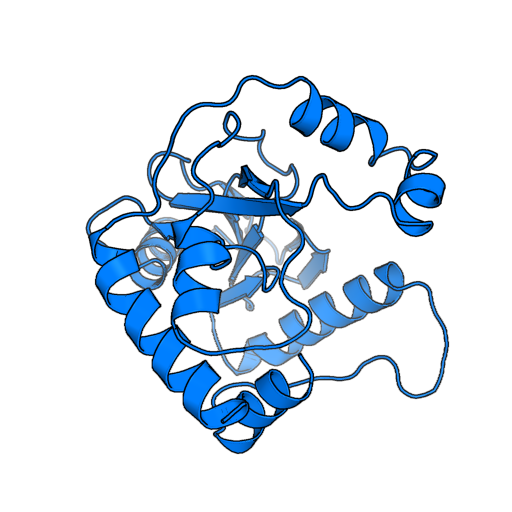1.00 77.62 169 ASP A N 1
ATOM 1381 C CA . ASP A 1 169 ? 5.004 0.329 15.597 1.00 77.62 169 ASP A CA 1
ATOM 1382 C C . ASP A 1 169 ? 6.296 -0.108 16.300 1.00 77.62 169 ASP A C 1
ATOM 1384 O O . ASP A 1 169 ? 6.664 -1.284 16.281 1.00 77.62 169 ASP A O 1
ATOM 1388 N N . LEU A 1 170 ? 6.989 0.856 16.916 1.00 66.12 170 LEU A N 1
ATOM 1389 C CA . LEU A 1 170 ? 8.189 0.606 17.726 1.00 66.12 170 LEU A CA 1
ATOM 1390 C C . LEU A 1 170 ? 7.854 0.089 19.127 1.00 66.12 170 LEU A C 1
ATOM 1392 O O . LEU A 1 170 ? 8.723 -0.454 19.808 1.00 66.12 170 LEU A O 1
ATOM 1396 N N . THR A 1 171 ? 6.601 0.229 19.560 1.00 60.19 171 THR A N 1
ATOM 1397 C CA . THR A 1 171 ? 6.121 -0.257 20.858 1.00 60.19 171 THR A CA 1
ATOM 1398 C C . THR A 1 171 ? 5.848 -1.762 20.864 1.00 60.19 171 THR A C 1
ATOM 1400 O O . THR A 1 171 ? 5.528 -2.318 21.916 1.00 60.19 171 THR A O 1
ATOM 1403 N N . PHE A 1 172 ? 6.063 -2.455 19.733 1.00 50.97 172 PHE A N 1
ATOM 1404 C CA . PHE A 1 172 ? 6.073 -3.917 19.625 1.00 50.97 172 PHE A CA 1
ATOM 1405 C C . PHE A 1 172 ? 7.241 -4.535 20.423 1.00 50.97 172 PHE A C 1
ATOM 1407 O O . PHE A 1 172 ? 8.208 -5.086 19.901 1.00 50.97 172 PHE A O 1
ATOM 1414 N N . ASN A 1 173 ? 7.128 -4.505 21.745 1.00 42.94 173 ASN A N 1
ATOM 1415 C CA . ASN A 1 173 ? 7.954 -5.252 22.686 1.00 42.94 173 ASN A CA 1
ATOM 1416 C C . ASN A 1 173 ? 7.307 -6.621 22.997 1.00 42.94 173 ASN A C 1
ATOM 1418 O O . ASN A 1 173 ? 7.271 -7.067 24.141 1.00 42.94 173 ASN A O 1
ATOM 1422 N N . ASP A 1 174 ? 6.725 -7.272 21.984 1.00 46.88 174 ASP A N 1
ATOM 1423 C CA . ASP A 1 174 ? 6.077 -8.583 22.109 1.00 46.88 174 ASP A CA 1
ATOM 1424 C C . ASP A 1 174 ? 7.121 -9.724 22.082 1.00 46.88 174 ASP A C 1
ATOM 1426 O O . ASP A 1 174 ? 8.193 -9.615 21.485 1.00 46.88 174 ASP A O 1
ATOM 1430 N N . ARG A 1 175 ? 6.807 -10.885 22.671 1.00 42.09 175 ARG A N 1
ATOM 1431 C CA . ARG A 1 175 ? 7.590 -12.135 22.582 1.00 42.09 175 ARG A CA 1
ATOM 1432 C C . ARG A 1 175 ? 8.032 -12.457 21.147 1.00 42.09 175 ARG A C 1
ATOM 1434 O O . ARG A 1 175 ? 9.100 -13.039 20.958 1.00 42.09 175 ARG A O 1
ATOM 1441 N N . ARG A 1 176 ? 7.257 -12.050 20.133 1.00 45.41 176 ARG A N 1
ATOM 1442 C CA . ARG A 1 176 ? 7.608 -12.158 18.707 1.00 45.41 176 ARG A CA 1
ATOM 1443 C C . ARG A 1 176 ? 8.828 -11.327 18.310 1.00 45.41 176 ARG A C 1
ATOM 1445 O O . ARG A 1 176 ? 9.659 -11.831 17.562 1.00 45.41 176 ARG A O 1
ATOM 1452 N N . THR A 1 177 ? 8.981 -10.106 18.820 1.00 49.88 177 THR A N 1
ATOM 1453 C CA . THR A 1 177 ? 10.134 -9.248 18.508 1.00 49.88 177 THR A CA 1
ATOM 1454 C C . THR A 1 177 ? 11.394 -9.725 19.219 1.00 49.88 177 THR A C 1
ATOM 1456 O O . THR A 1 177 ? 12.462 -9.733 18.612 1.00 49.88 177 THR A O 1
ATOM 1459 N N . LYS A 1 178 ? 11.273 -10.276 20.437 1.00 50.75 178 LYS A N 1
ATOM 1460 C CA . LYS A 1 178 ? 12.374 -11.003 21.102 1.00 50.75 178 LYS A CA 1
ATOM 1461 C C . LYS A 1 178 ? 12.813 -12.246 20.319 1.00 50.75 178 LYS A C 1
ATOM 1463 O O . LYS A 1 178 ? 14.007 -12.467 20.163 1.00 50.75 178 LYS A O 1
ATOM 1468 N N . LYS A 1 179 ? 11.866 -13.025 19.780 1.00 50.28 179 LYS A N 1
ATOM 1469 C CA . LYS A 1 179 ? 12.156 -14.235 18.985 1.00 50.28 179 LYS A CA 1
ATOM 1470 C C . LYS A 1 179 ? 12.706 -13.912 17.588 1.00 50.28 179 LYS A C 1
ATOM 1472 O O . LYS A 1 179 ? 13.478 -14.693 17.044 1.00 50.28 179 LYS A O 1
ATOM 1477 N N . MET A 1 180 ? 12.339 -12.760 17.021 1.00 48.75 180 MET A N 1
ATOM 1478 C CA . MET A 1 180 ? 12.853 -12.298 15.731 1.00 48.75 180 MET A CA 1
ATOM 1479 C C . MET A 1 180 ? 14.200 -11.567 15.818 1.00 48.75 180 MET A C 1
ATOM 1481 O O . MET A 1 180 ? 14.887 -11.519 14.808 1.00 48.75 180 MET A O 1
ATOM 1485 N N . ARG A 1 181 ? 14.653 -11.083 16.988 1.00 52.25 181 ARG A N 1
ATOM 1486 C CA . ARG A 1 181 ? 16.003 -10.490 17.156 1.00 52.25 181 ARG A CA 1
ATOM 1487 C C . ARG A 1 181 ? 17.154 -11.402 16.702 1.00 52.25 181 ARG A C 1
ATOM 1489 O O . ARG A 1 181 ? 18.200 -10.885 16.335 1.00 52.25 181 ARG A O 1
ATOM 1496 N N . GLY A 1 182 ? 16.954 -12.722 16.683 1.00 49.62 182 GLY A N 1
ATOM 1497 C CA . GLY A 1 182 ? 17.920 -13.693 16.153 1.00 49.62 182 GLY A CA 1
ATOM 1498 C C . GLY A 1 182 ? 17.805 -13.992 14.649 1.00 49.62 182 GLY A C 1
ATOM 1499 O O . GLY A 1 182 ? 18.541 -14.837 14.154 1.00 49.62 182 GLY A O 1
ATOM 1500 N N . TYR A 1 183 ? 16.878 -13.365 13.911 1.00 53.31 183 TYR A N 1
ATOM 1501 C CA . TYR A 1 183 ? 16.676 -13.632 12.482 1.00 53.31 183 TYR A CA 1
ATOM 1502 C C . TYR A 1 183 ? 17.601 -12.749 11.613 1.00 53.31 183 TYR A C 1
ATOM 1504 O O . TYR A 1 183 ? 17.582 -11.528 11.797 1.00 53.31 183 TYR A O 1
ATOM 1512 N N . PRO A 1 184 ? 18.320 -13.299 10.608 1.00 47.56 184 PRO A N 1
ATOM 1513 C CA . PRO A 1 184 ? 19.334 -12.577 9.814 1.00 47.56 184 PRO A CA 1
ATOM 1514 C C . PRO A 1 184 ? 18.854 -11.360 8.998 1.00 47.56 184 PRO A C 1
ATOM 1516 O O . PRO A 1 184 ? 19.662 -10.690 8.370 1.00 47.56 184 PRO A O 1
ATOM 1519 N N . GLY A 1 185 ? 17.555 -11.049 8.995 1.00 53.62 185 GLY A N 1
ATOM 1520 C CA . GLY A 1 185 ? 16.993 -9.851 8.358 1.00 53.62 185 GLY A CA 1
ATOM 1521 C C . GLY A 1 185 ? 16.279 -8.906 9.324 1.00 53.62 185 GLY A C 1
ATOM 1522 O O . GLY A 1 185 ? 15.832 -7.849 8.899 1.00 53.62 185 GLY A O 1
ATOM 1523 N N . TYR A 1 186 ? 16.157 -9.268 10.609 1.00 54.84 186 TYR A N 1
ATOM 1524 C CA . TYR A 1 186 ? 15.379 -8.510 11.590 1.00 54.84 186 TYR A CA 1
ATOM 1525 C C . TYR A 1 186 ? 16.206 -7.454 12.342 1.00 54.84 186 TYR A C 1
ATOM 1527 O O . TYR A 1 186 ? 15.720 -6.375 12.661 1.00 54.84 186 TYR A O 1
ATOM 1535 N N . ALA A 1 187 ? 17.470 -7.749 12.634 1.00 56.44 187 ALA A N 1
ATOM 1536 C CA . ALA A 1 187 ? 18.344 -6.782 13.290 1.00 56.44 187 ALA A CA 1
ATOM 1537 C C . ALA A 1 187 ? 18.614 -5.530 12.422 1.00 56.44 187 ALA A C 1
ATOM 1539 O O . ALA A 1 187 ? 18.526 -4.430 12.961 1.00 56.44 187 ALA A O 1
ATOM 1540 N N . PRO A 1 188 ? 18.848 -5.634 11.093 1.00 63.88 188 PRO A N 1
ATOM 1541 C CA . PRO A 1 188 ? 19.165 -4.461 10.276 1.00 63.88 188 PRO A CA 1
ATOM 1542 C C . PRO A 1 188 ? 18.027 -3.436 10.162 1.00 63.88 188 PRO A C 1
ATOM 1544 O O . PRO A 1 188 ? 18.275 -2.242 10.321 1.00 63.88 188 PRO A O 1
ATOM 1547 N N . TRP A 1 189 ? 16.777 -3.870 9.934 1.00 65.31 189 TRP A N 1
ATOM 1548 C CA . TRP A 1 189 ? 15.649 -2.927 9.836 1.00 65.31 189 TRP A CA 1
ATOM 1549 C C . TRP A 1 189 ? 15.329 -2.293 11.194 1.00 65.31 189 TRP A C 1
ATOM 1551 O O . TRP A 1 189 ? 15.094 -1.089 11.243 1.00 65.31 189 TRP A O 1
ATOM 1561 N N . LEU A 1 190 ? 15.379 -3.065 12.293 1.00 67.19 190 LEU A N 1
ATOM 1562 C CA . LEU A 1 190 ? 15.121 -2.545 13.636 1.00 67.19 190 LEU A CA 1
ATOM 1563 C C . LEU A 1 190 ? 16.162 -1.487 14.025 1.00 67.19 190 LEU A C 1
ATOM 1565 O O . LEU A 1 190 ? 15.787 -0.412 14.474 1.00 67.19 190 LEU A O 1
ATOM 1569 N N . THR A 1 191 ? 17.449 -1.746 13.784 1.00 67.44 191 THR A N 1
ATOM 1570 C CA . THR A 1 191 ? 18.511 -0.752 14.006 1.00 67.44 191 THR A CA 1
ATOM 1571 C C . THR A 1 191 ? 18.282 0.507 13.173 1.00 67.44 191 THR A C 1
ATOM 1573 O O . THR A 1 191 ? 18.497 1.615 13.657 1.00 67.44 191 THR A O 1
ATOM 1576 N N . LYS A 1 192 ? 17.813 0.366 11.929 1.00 69.44 192 LYS A N 1
ATOM 1577 C CA . LYS A 1 192 ? 17.558 1.510 11.049 1.00 69.44 192 LYS A CA 1
ATOM 1578 C C . LYS A 1 192 ? 16.375 2.357 11.512 1.00 69.44 192 LYS A C 1
ATOM 1580 O O . LYS A 1 192 ? 16.461 3.576 11.469 1.00 69.44 192 LYS A O 1
ATOM 1585 N N . ILE A 1 193 ? 15.291 1.749 11.988 1.00 71.31 193 ILE A N 1
ATOM 1586 C CA . ILE A 1 193 ? 14.145 2.520 12.489 1.00 71.31 193 ILE A CA 1
ATOM 1587 C C . ILE A 1 193 ? 14.377 3.110 13.885 1.00 71.31 193 ILE A C 1
ATOM 1589 O O . ILE A 1 193 ? 13.705 4.074 14.240 1.00 71.31 193 ILE A O 1
ATOM 1593 N N . THR A 1 194 ? 15.301 2.554 14.680 1.00 69.25 194 THR A N 1
ATOM 1594 C CA . THR A 1 194 ? 15.649 3.107 16.000 1.00 69.25 194 THR A CA 1
ATOM 1595 C C . THR A 1 194 ? 16.743 4.166 15.929 1.00 69.25 194 THR A C 1
ATOM 1597 O O . THR A 1 194 ? 16.700 5.113 16.706 1.00 69.25 194 THR A O 1
ATOM 1600 N N . ASN A 1 195 ? 17.709 4.016 15.015 1.00 71.38 195 ASN A N 1
ATOM 1601 C CA . ASN A 1 195 ? 18.915 4.852 14.959 1.00 71.38 195 ASN A CA 1
ATOM 1602 C C . ASN A 1 195 ? 19.030 5.665 13.658 1.00 71.38 195 ASN A C 1
ATOM 1604 O O . ASN A 1 195 ? 20.023 6.359 13.459 1.00 71.38 195 ASN A O 1
ATOM 1608 N N . GLY A 1 196 ? 18.072 5.531 12.740 1.00 72.69 196 GLY A N 1
ATOM 1609 C CA . GLY A 1 196 ? 18.068 6.248 11.469 1.00 72.69 196 GLY A CA 1
ATOM 1610 C C . GLY A 1 196 ? 17.689 7.716 11.621 1.00 72.69 196 GLY A C 1
ATOM 1611 O O . GLY A 1 196 ? 17.064 8.123 12.601 1.00 72.69 196 GLY A O 1
ATOM 1612 N N . ASN A 1 197 ? 18.036 8.506 10.608 1.00 85.44 197 ASN A N 1
ATOM 1613 C CA . ASN A 1 197 ? 17.588 9.887 10.508 1.00 85.44 197 ASN A CA 1
ATOM 1614 C C . ASN A 1 197 ? 16.129 9.927 10.042 1.00 85.44 197 ASN A C 1
ATOM 1616 O O . ASN A 1 197 ? 15.738 9.219 9.111 1.00 85.44 197 ASN A O 1
ATOM 1620 N N . PHE A 1 198 ? 15.329 10.771 10.695 1.00 90.25 198 PHE A N 1
ATOM 1621 C CA . PHE A 1 198 ? 13.918 10.960 10.380 1.00 90.25 198 PHE A CA 1
ATOM 1622 C C . PHE A 1 198 ? 13.634 12.416 10.050 1.00 90.25 198 PHE A C 1
ATOM 1624 O O . PHE A 1 198 ? 14.082 13.326 10.746 1.00 90.25 198 PHE A O 1
ATOM 1631 N N . THR A 1 199 ? 12.822 12.622 9.021 1.00 92.81 199 THR A N 1
ATOM 1632 C CA . THR A 1 199 ? 12.309 13.932 8.624 1.00 92.81 199 THR A CA 1
ATOM 1633 C C . THR A 1 199 ? 10.796 13.972 8.782 1.00 92.81 199 THR A C 1
ATOM 1635 O O . THR A 1 199 ? 10.113 12.945 8.750 1.00 92.81 199 THR A O 1
ATOM 1638 N N . ILE A 1 200 ? 10.251 15.167 8.997 1.00 93.81 200 ILE A N 1
ATOM 1639 C CA . ILE A 1 200 ? 8.804 15.358 9.083 1.00 93.81 200 ILE A CA 1
ATOM 1640 C C . ILE A 1 200 ? 8.242 15.334 7.664 1.00 93.81 200 ILE A C 1
ATOM 1642 O O . ILE A 1 200 ? 8.562 16.192 6.846 1.00 93.81 200 ILE A O 1
ATOM 1646 N N . THR A 1 201 ? 7.379 14.363 7.377 1.00 92.31 201 THR A N 1
ATOM 1647 C CA . THR A 1 201 ? 6.619 14.305 6.127 1.00 92.31 201 THR A CA 1
ATOM 1648 C C . THR A 1 201 ? 5.153 14.001 6.427 1.00 92.31 201 THR A C 1
ATOM 1650 O O . THR A 1 201 ? 4.777 12.902 6.847 1.00 92.31 201 THR A O 1
ATOM 1653 N N . HIS A 1 202 ? 4.294 14.993 6.215 1.00 93.38 202 HIS A N 1
ATOM 1654 C CA . HIS A 1 202 ? 2.861 14.841 6.435 1.00 93.38 202 HIS A CA 1
ATOM 1655 C C . HIS A 1 202 ? 2.207 14.019 5.322 1.00 93.38 202 HIS A C 1
ATOM 1657 O O . HIS A 1 202 ? 2.645 14.025 4.169 1.00 93.38 202 HIS A O 1
ATOM 1663 N N . TYR A 1 203 ? 1.118 13.329 5.657 1.00 93.81 203 TYR A N 1
ATOM 1664 C CA . TYR A 1 203 ? 0.280 12.705 4.640 1.00 93.81 203 TYR A CA 1
ATOM 1665 C C . TYR A 1 203 ? -0.383 13.793 3.770 1.00 93.81 203 TYR A C 1
ATOM 1667 O O . TYR A 1 203 ? -0.861 14.789 4.323 1.00 93.81 203 TYR A O 1
ATOM 1675 N N . PRO A 1 204 ? -0.451 13.634 2.433 1.00 92.81 204 PRO A N 1
ATOM 1676 C CA . PRO A 1 204 ? -0.973 14.678 1.552 1.00 92.81 204 PRO A CA 1
ATOM 1677 C C . PRO A 1 204 ? -2.392 15.120 1.933 1.00 92.81 204 PRO A C 1
ATOM 1679 O O . PRO A 1 204 ? -3.311 14.302 2.049 1.00 92.81 204 PRO A O 1
ATOM 1682 N N . SER A 1 205 ? -2.587 16.427 2.119 1.00 92.56 205 SER A N 1
ATOM 1683 C CA . SER A 1 205 ? -3.834 16.989 2.659 1.00 92.56 205 SER A CA 1
ATOM 1684 C C . SER A 1 205 ? -5.042 16.738 1.748 1.00 92.56 205 SER A C 1
ATOM 1686 O O . SER A 1 205 ? -6.133 16.435 2.230 1.00 92.56 205 SER A O 1
ATOM 1688 N N . ASN A 1 206 ? -4.849 16.784 0.429 1.00 90.81 206 ASN A N 1
ATOM 1689 C CA . ASN A 1 206 ? -5.854 16.443 -0.581 1.00 90.81 206 ASN A CA 1
ATOM 1690 C C . ASN A 1 206 ? -6.334 14.985 -0.467 1.00 90.81 206 ASN A C 1
ATOM 1692 O O . ASN A 1 206 ? -7.530 14.719 -0.603 1.00 90.81 206 ASN A O 1
ATOM 1696 N N . LEU A 1 207 ? -5.427 14.048 -0.176 1.00 92.19 207 LEU A N 1
ATOM 1697 C CA . LEU A 1 207 ? -5.772 12.646 0.056 1.00 92.19 207 LEU A CA 1
ATOM 1698 C C . LEU A 1 207 ? -6.419 12.459 1.432 1.00 92.19 207 LEU A C 1
ATOM 1700 O O . LEU A 1 207 ? -7.391 11.715 1.556 1.00 92.19 207 LEU A O 1
ATOM 1704 N N . MET A 1 208 ? -5.932 13.162 2.459 1.00 94.06 208 MET A N 1
ATOM 1705 C CA . MET A 1 208 ? -6.475 13.081 3.818 1.00 94.06 208 MET A CA 1
ATOM 1706 C C . MET A 1 208 ? -7.932 13.556 3.892 1.00 94.06 208 MET A C 1
ATOM 1708 O O . MET A 1 208 ? -8.754 12.900 4.535 1.00 94.06 208 MET A O 1
ATOM 1712 N N . LYS A 1 209 ? -8.272 14.636 3.170 1.00 94.75 209 LYS A N 1
ATOM 1713 C CA . LYS A 1 209 ? -9.641 15.173 3.047 1.00 94.75 209 LYS A CA 1
ATOM 1714 C C . LYS A 1 209 ? -10.645 14.133 2.540 1.00 94.75 209 LYS A C 1
ATOM 1716 O O . LYS A 1 209 ? -11.806 14.170 2.927 1.00 94.75 209 LYS A O 1
ATOM 1721 N N . GLN A 1 210 ? -10.204 13.195 1.702 1.00 93.75 210 GLN A N 1
ATOM 1722 C CA . GLN A 1 210 ? -11.044 12.104 1.199 1.00 93.75 210 GLN A CA 1
ATOM 1723 C C . GLN A 1 210 ? -10.996 10.872 2.108 1.00 93.75 210 GLN A C 1
ATOM 1725 O O . GLN A 1 210 ? -12.010 10.207 2.318 1.00 93.75 210 GLN A O 1
ATOM 1730 N N . LEU A 1 211 ? -9.812 10.551 2.634 1.00 94.44 211 LEU A N 1
ATOM 1731 C CA . LEU A 1 211 ? -9.572 9.342 3.412 1.00 94.44 211 LEU A CA 1
ATOM 1732 C C . LEU A 1 211 ? -10.286 9.379 4.766 1.00 94.44 211 LEU A C 1
ATOM 1734 O O . LEU A 1 211 ? -10.983 8.424 5.109 1.00 94.44 211 LEU A O 1
ATOM 1738 N N . TYR A 1 212 ? -10.140 10.476 5.514 1.00 96.69 212 TYR A N 1
ATOM 1739 C CA . TYR A 1 212 ? -10.683 10.607 6.868 1.00 96.69 212 TYR A CA 1
ATOM 1740 C C . TYR A 1 212 ? -12.197 10.344 6.949 1.00 96.69 212 TYR A C 1
ATOM 1742 O O . TYR A 1 212 ? -12.592 9.435 7.684 1.00 96.69 212 TYR A O 1
ATOM 1750 N N . PRO A 1 213 ? -13.064 11.044 6.181 1.00 97.19 213 PRO A N 1
ATOM 1751 C CA . PRO A 1 213 ? -14.509 10.835 6.281 1.00 97.19 213 PRO A CA 1
ATOM 1752 C C . PRO A 1 213 ? -14.931 9.420 5.869 1.00 97.19 213 PRO A C 1
ATOM 1754 O O . PRO A 1 213 ? -15.870 8.869 6.441 1.00 97.19 213 PRO A O 1
ATOM 1757 N N . ARG A 1 214 ? -14.227 8.793 4.913 1.00 96.00 214 ARG A N 1
ATOM 1758 C CA . ARG A 1 214 ? -14.509 7.413 4.484 1.00 96.00 214 ARG A CA 1
ATOM 1759 C C . ARG A 1 214 ? -14.171 6.398 5.572 1.00 96.00 214 ARG A C 1
ATOM 1761 O O . ARG A 1 214 ? -14.961 5.484 5.801 1.00 96.00 214 ARG A O 1
ATOM 1768 N N . ILE A 1 215 ? -13.031 6.569 6.247 1.00 95.12 215 ILE A N 1
ATOM 1769 C CA . ILE A 1 215 ? -12.648 5.724 7.386 1.00 95.12 215 ILE A CA 1
ATOM 1770 C C . ILE A 1 215 ? -13.651 5.905 8.522 1.00 95.12 215 ILE A C 1
ATOM 1772 O O . ILE A 1 215 ? -14.190 4.909 8.996 1.00 95.12 215 ILE A O 1
ATOM 1776 N N . LYS A 1 216 ? -13.948 7.153 8.908 1.00 95.88 216 LYS A N 1
ATOM 1777 C CA . LYS A 1 216 ? -14.914 7.459 9.971 1.00 95.88 216 LYS A CA 1
ATOM 1778 C C . LYS A 1 216 ? -16.256 6.775 9.713 1.00 95.88 216 LYS A C 1
ATOM 1780 O O . LYS A 1 216 ? -16.679 5.955 10.520 1.00 95.88 216 LYS A O 1
ATOM 1785 N N . LYS A 1 217 ? -16.853 7.012 8.539 1.00 95.88 217 LYS A N 1
ATOM 1786 C CA . LYS A 1 217 ? -18.138 6.412 8.148 1.00 95.88 217 LYS A CA 1
ATOM 1787 C C . LYS A 1 217 ? -18.117 4.882 8.205 1.00 95.88 217 LYS A C 1
ATOM 1789 O O . LYS A 1 217 ? -19.098 4.268 8.613 1.00 95.88 217 LYS A O 1
ATOM 1794 N N . ARG A 1 218 ? -17.020 4.250 7.768 1.00 95.19 218 ARG A N 1
ATOM 1795 C CA . ARG A 1 218 ? -16.886 2.786 7.790 1.00 95.19 218 ARG A CA 1
ATOM 1796 C C . ARG A 1 218 ? -16.792 2.256 9.218 1.00 95.19 218 ARG A C 1
ATOM 1798 O O . ARG A 1 218 ? -17.484 1.298 9.534 1.00 95.19 218 ARG A O 1
ATOM 1805 N N . LEU A 1 219 ? -15.953 2.857 10.058 1.00 94.62 219 LEU A N 1
ATOM 1806 C CA . LEU A 1 219 ? -15.758 2.397 11.433 1.00 94.62 219 LEU A CA 1
ATOM 1807 C C . LEU A 1 219 ? -16.996 2.628 12.296 1.00 94.62 219 LEU A C 1
ATOM 1809 O O . LEU A 1 219 ? -17.356 1.735 13.052 1.00 94.62 219 LEU A O 1
ATOM 1813 N N . GLU A 1 220 ? -17.672 3.769 12.141 1.00 94.75 220 GLU A N 1
ATOM 1814 C CA . GLU A 1 220 ? -18.957 4.022 12.798 1.00 94.75 220 GLU A CA 1
ATOM 1815 C C . GLU A 1 220 ? -19.972 2.952 12.429 1.00 94.75 220 GLU A C 1
ATOM 1817 O O . GLU A 1 220 ? -20.541 2.354 13.318 1.00 94.75 220 GLU A O 1
ATOM 1822 N N . ARG A 1 221 ? -20.126 2.623 11.145 1.00 93.88 221 ARG A N 1
ATOM 1823 C CA . ARG A 1 221 ? -21.083 1.591 10.731 1.00 93.88 221 ARG A CA 1
ATOM 1824 C C . ARG A 1 221 ? -20.769 0.191 11.268 1.00 93.88 221 ARG A C 1
ATOM 1826 O O . ARG A 1 221 ? -21.678 -0.599 11.479 1.00 93.88 221 ARG A O 1
ATOM 1833 N N . VAL A 1 222 ? -19.489 -0.169 11.345 1.00 94.75 222 VAL A N 1
ATOM 1834 C CA . VAL A 1 222 ? -19.077 -1.538 11.699 1.00 94.75 222 VAL A CA 1
ATOM 1835 C C . VAL A 1 222 ? -19.071 -1.750 13.212 1.00 94.75 222 VAL A C 1
ATOM 1837 O O . VAL A 1 222 ? -19.339 -2.859 13.662 1.00 94.75 222 VAL A O 1
ATOM 1840 N N . TYR A 1 223 ? -18.736 -0.714 13.983 1.00 92.44 223 TYR A N 1
ATOM 1841 C CA . TYR A 1 223 ? -18.447 -0.833 15.414 1.00 92.44 223 TYR A CA 1
ATOM 1842 C C . TYR A 1 223 ? -19.364 0.001 16.323 1.00 92.44 223 TYR A C 1
ATOM 1844 O O . TYR A 1 223 ? -19.193 -0.067 17.540 1.00 92.44 223 TYR A O 1
ATOM 1852 N N . ARG A 1 224 ? -20.294 0.789 15.776 1.00 83.88 224 ARG A N 1
ATOM 1853 C CA . ARG A 1 224 ? -21.360 1.470 16.524 1.00 83.88 224 ARG A CA 1
ATOM 1854 C C . ARG A 1 224 ? -22.717 1.074 15.960 1.00 83.88 224 ARG A C 1
ATOM 1856 O O . ARG A 1 224 ? -23.629 0.908 16.792 1.00 83.88 224 ARG A O 1
#

Radius of gyration: 18.45 Å; chains: 1; bounding box: 41×44×45 Å